Protein AF-A0AAV0AQY1-F1 (afdb_monomer)

Sequence (235 aa):
MSLMGMLSLSWSYHICSLSTLTINLTVAENNLPALPSGALINYKPKSCPGWVTFQISEILPSLTSLLKLAIKLSNAHLSFAGLSCLPVVLNRLSRLVSDSKAGSLPVIPLRSIINSLYFNSSGSVVSFLGDSKLCTRELACSALCAIASLAFEYHRKVNQLNFSSKNSNLQKSEEALAEIERIIKDQALANKVARARAQAIYFLSETRACYPGLLLIRSYLPILVSLLEDSDASV

Foldseek 3Di:
DDPPDDDPDDFDFDCPDPQEGEGPDDDDDDDDDDDDDDRWHFYDDPPDPDTDTDHCLVCVVVLLQCLLVQLQDPDPVSVQVSLQVQLVSLQNLLVSLLPDDQPDGDDDQLQCSCCSAQVDPGRHLLVQLLPPDPSSNVSSLSSLLSSLSSLLSQLVSVVVNPPPPPDPSNVSSVVSLVSSVCSLVPRQCPPPRVSSNLSSVVSLVVSCVVPVPSPPVVVCVVSVVVCVVDPDPSD

Mean predicted aligned error: 11.58 Å

Radius of gyration: 19.3 Å; Cα contacts (8 Å, |Δi|>4): 254; chains: 1; bounding box: 42×59×47 Å

Nearest PDB structures (foldseek):
  8e0n-assembly1_A  TM=3.938E-01  e=8.892E-02  synthetic construct
  6xr2-assembly1_C  TM=3.887E-01  e=9.795E-02  synthetic construct
  8e0o-assembly1_C  TM=3.634E-01  e=1.442E-01  synthetic construct
  6xr2-assembly1_A  TM=3.424E-01  e=9.795E-02  synthetic construct
  6xr1-assembly1_A  TM=3.569E-01  e=3.796E-01  synthetic construct

Organism: Phakopsora pachyrhizi (NCBI:txid170000)

Solvent-accessible surface area (backbone atoms only — not comparable to full-atom values): 13761 Å² total; per-residue (Å²): 138,84,89,81,75,86,81,83,82,75,86,70,84,65,87,82,53,100,77,47,62,49,76,77,74,96,69,88,86,81,89,85,85,91,84,84,95,59,70,57,36,55,36,70,54,98,87,50,102,52,71,51,70,42,49,53,70,73,48,45,62,61,50,52,51,52,36,33,51,29,34,49,41,92,48,65,68,48,18,49,54,28,42,61,47,42,32,59,54,31,44,49,53,22,48,54,47,65,70,38,55,94,93,52,78,75,79,66,68,57,53,58,53,47,52,63,39,51,67,44,100,71,52,15,47,59,66,32,26,49,44,89,51,63,72,54,18,53,36,24,42,44,26,53,48,18,52,48,49,28,48,50,38,45,40,53,50,52,59,71,65,66,64,62,99,81,46,71,65,55,56,51,36,50,52,35,50,51,49,50,53,49,47,42,50,66,57,22,54,62,34,93,43,59,58,14,23,29,43,39,52,52,43,52,53,57,49,33,74,78,36,66,88,75,56,64,59,78,80,47,43,72,62,54,58,59,41,74,71,49,92,48,93,80,84

Secondary structure (DSSP, 8-state):
-----------------TT------------------SSEEEE--TT-SSPEEEEHHHHHHHHHHHHHHHHHSS-HHHHHHHHHHHHHHHHHHHHHHHHPPTT------HHHHHHHHTS-SSS-GGGGGG-SSHHHHHHHHHHHHHHHHHHHHHHHHHHHTT--S--HHHHHHHHHHHHHHHHIIIIIIT-SSHHHHHHHHHHHHHHHHH-TTTS-HHHHHHHHHHHTT-SSTT-

pLDDT: mean 74.82, std 23.65, range [26.3, 96.5]

Structure (mmCIF, N/CA/C/O backbone):
data_AF-A0AAV0AQY1-F1
#
_entry.id   AF-A0AAV0AQY1-F1
#
loop_
_atom_site.group_PDB
_atom_site.id
_atom_site.type_symbol
_atom_site.label_atom_id
_atom_site.label_alt_id
_atom_site.label_comp_id
_atom_site.label_asym_id
_atom_site.label_entity_id
_atom_site.label_seq_id
_atom_site.pdbx_PDB_ins_code
_atom_site.Cartn_x
_atom_site.Cartn_y
_atom_site.Cartn_z
_atom_site.occupancy
_atom_site.B_iso_or_equiv
_atom_site.auth_seq_id
_atom_site.auth_comp_id
_atom_site.auth_asym_id
_atom_site.auth_atom_id
_atom_site.pdbx_PDB_model_num
ATOM 1 N N . MET A 1 1 ? 7.446 41.696 -10.189 1.00 32.06 1 MET A N 1
ATOM 2 C CA . MET A 1 1 ? 7.843 41.551 -8.771 1.00 32.06 1 MET A CA 1
ATOM 3 C C . MET A 1 1 ? 7.614 40.101 -8.379 1.00 32.06 1 MET A C 1
ATOM 5 O O . MET A 1 1 ? 6.479 39.650 -8.406 1.00 32.06 1 MET A O 1
ATOM 9 N N . SER A 1 2 ? 8.702 39.357 -8.176 1.00 27.86 2 SER A N 1
ATOM 10 C CA . SER A 1 2 ? 8.707 37.914 -7.907 1.00 27.86 2 SER A CA 1
ATOM 11 C C . SER A 1 2 ? 8.617 37.671 -6.397 1.00 27.86 2 SER A C 1
ATOM 13 O O . SER A 1 2 ? 9.466 38.157 -5.654 1.00 27.86 2 SER A O 1
ATOM 15 N N . LEU A 1 3 ? 7.590 36.948 -5.946 1.00 28.88 3 LEU A N 1
ATOM 16 C CA . LEU A 1 3 ? 7.410 36.494 -4.562 1.00 28.88 3 LEU A CA 1
ATOM 17 C C . LEU A 1 3 ? 8.069 35.114 -4.404 1.00 28.88 3 LEU A C 1
ATOM 19 O O . LEU A 1 3 ? 7.405 34.083 -4.348 1.00 28.88 3 LEU A O 1
ATOM 23 N N . MET A 1 4 ? 9.402 35.093 -4.356 1.00 28.91 4 MET A N 1
ATOM 24 C CA . MET A 1 4 ? 10.164 33.949 -3.849 1.00 28.91 4 MET A CA 1
ATOM 25 C C . MET A 1 4 ? 10.333 34.109 -2.333 1.00 28.91 4 MET A C 1
ATOM 27 O O . MET A 1 4 ? 11.329 34.639 -1.849 1.00 28.91 4 MET A O 1
ATOM 31 N N . GLY A 1 5 ? 9.327 33.675 -1.574 1.00 28.12 5 GLY A N 1
ATOM 32 C CA . GLY A 1 5 ? 9.466 33.449 -0.136 1.00 28.12 5 GLY A CA 1
ATOM 33 C C . GLY A 1 5 ? 10.131 32.095 0.095 1.00 28.12 5 GLY A C 1
ATOM 34 O O . GLY A 1 5 ? 9.538 31.059 -0.198 1.00 28.12 5 GLY A O 1
ATOM 35 N N . MET A 1 6 ? 11.371 32.103 0.584 1.00 27.73 6 MET A N 1
ATOM 36 C CA . MET A 1 6 ? 12.133 30.905 0.936 1.00 27.73 6 MET A CA 1
ATOM 37 C C . MET A 1 6 ? 11.418 30.107 2.038 1.00 27.73 6 MET A C 1
ATOM 39 O O . MET A 1 6 ? 11.500 30.437 3.218 1.00 27.73 6 MET A O 1
ATOM 43 N N . LEU A 1 7 ? 10.751 29.018 1.657 1.00 27.38 7 LEU A N 1
ATOM 44 C CA . LEU A 1 7 ? 10.351 27.959 2.580 1.00 27.38 7 LEU A CA 1
ATOM 45 C C . LEU A 1 7 ? 11.595 27.131 2.922 1.00 27.38 7 LEU A C 1
ATOM 47 O O . LEU A 1 7 ? 12.002 26.257 2.160 1.00 27.38 7 LEU A O 1
ATOM 51 N N . SER A 1 8 ? 12.218 27.417 4.065 1.00 26.30 8 SER A N 1
ATOM 52 C CA . SER A 1 8 ? 13.223 26.528 4.651 1.00 26.30 8 SER A CA 1
ATOM 53 C C . SER A 1 8 ? 12.504 25.428 5.430 1.00 26.30 8 SER A C 1
ATOM 55 O O . SER A 1 8 ? 12.010 25.647 6.535 1.00 26.30 8 SER A O 1
ATOM 57 N N . LEU A 1 9 ? 12.391 24.248 4.822 1.00 29.64 9 LEU A N 1
ATOM 58 C CA . LEU A 1 9 ? 11.865 23.045 5.464 1.00 29.64 9 LEU A CA 1
ATOM 59 C C . LEU A 1 9 ? 13.043 22.255 6.044 1.00 29.64 9 LEU A C 1
ATOM 61 O O . LEU A 1 9 ? 13.703 21.497 5.335 1.00 29.64 9 LEU A O 1
ATOM 65 N N . SER A 1 10 ? 13.320 22.447 7.334 1.00 26.64 10 SER A N 1
ATOM 66 C CA . SER A 1 10 ? 14.252 21.596 8.077 1.00 26.64 10 SER A CA 1
ATOM 67 C C . SER A 1 10 ? 13.488 20.419 8.674 1.00 26.64 10 SER A C 1
ATOM 69 O O . SER A 1 10 ? 12.581 20.604 9.485 1.00 26.64 10 SER A O 1
ATOM 71 N N . TRP A 1 11 ? 13.849 19.206 8.261 1.00 33.81 11 TRP A N 1
ATOM 72 C CA . TRP A 1 11 ? 13.268 17.971 8.773 1.00 33.81 11 TRP A CA 1
ATOM 73 C C . TRP A 1 11 ? 14.255 17.350 9.759 1.00 33.81 11 TRP A C 1
ATOM 75 O O . TRP A 1 11 ? 15.363 16.966 9.394 1.00 33.81 11 TRP A O 1
ATOM 85 N N . SER A 1 12 ? 13.862 17.244 11.023 1.00 27.03 12 SER A N 1
ATOM 86 C CA . SER A 1 12 ? 14.584 16.448 12.017 1.00 27.03 12 SER A CA 1
ATOM 87 C C . SER A 1 12 ? 13.587 15.521 12.690 1.00 27.03 12 SER A C 1
ATOM 89 O O . SER A 1 12 ? 12.608 15.986 13.273 1.00 27.03 12 SER A O 1
ATOM 91 N 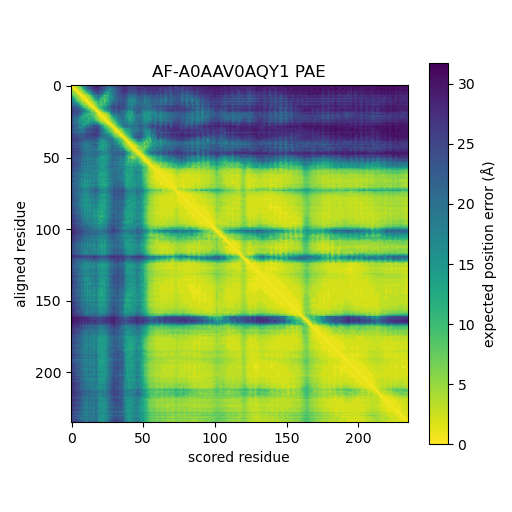N . TYR A 1 13 ? 13.821 14.214 12.594 1.00 33.84 13 TYR A N 1
ATOM 92 C CA . TYR A 1 13 ? 13.060 13.204 13.319 1.00 33.84 13 TYR A CA 1
ATOM 93 C C . TYR A 1 13 ? 13.874 12.757 14.536 1.00 33.84 13 TYR A C 1
ATOM 95 O O . TYR A 1 13 ? 14.978 12.240 14.408 1.00 33.84 13 TYR A O 1
ATOM 103 N N . HIS A 1 14 ? 13.321 12.952 15.732 1.00 29.89 14 HIS A N 1
ATOM 104 C CA . HIS A 1 14 ? 13.824 12.327 16.952 1.00 29.89 14 HIS A CA 1
ATOM 105 C C . HIS A 1 14 ? 12.800 11.291 17.416 1.00 29.89 14 HIS A C 1
ATOM 107 O O . HIS A 1 14 ? 11.658 11.624 17.734 1.00 29.89 14 HIS A O 1
AT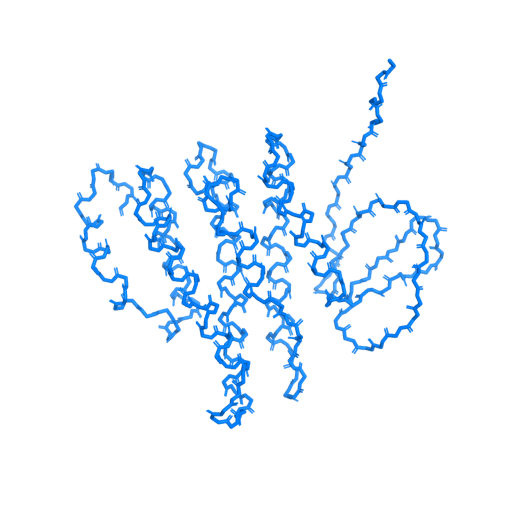OM 113 N N . ILE A 1 15 ? 13.205 10.020 17.450 1.00 30.36 15 ILE A N 1
ATOM 114 C CA . ILE A 1 15 ? 12.432 8.943 18.075 1.00 30.36 15 ILE A CA 1
ATOM 115 C C . ILE A 1 15 ? 12.820 8.938 19.557 1.00 30.36 15 ILE A C 1
ATOM 117 O O . ILE A 1 15 ? 13.823 8.340 19.925 1.00 30.36 15 ILE A O 1
ATOM 121 N N . CYS A 1 16 ? 12.071 9.657 20.400 1.00 27.73 16 CYS A N 1
ATOM 122 C CA . CYS A 1 16 ? 12.398 9.758 21.830 1.00 27.73 16 CYS A CA 1
ATOM 123 C C . CYS A 1 16 ? 11.736 8.693 22.721 1.00 27.73 16 CYS A C 1
ATOM 125 O O . CYS A 1 16 ? 12.284 8.407 23.776 1.00 27.73 16 CYS A O 1
ATOM 127 N N . SER A 1 17 ? 10.610 8.077 22.342 1.00 30.20 17 SER A N 1
ATOM 128 C CA . SER A 1 17 ? 10.058 6.873 23.000 1.00 30.20 17 SER A CA 1
ATOM 129 C C . SER A 1 17 ? 8.815 6.363 22.249 1.00 30.20 17 SER A C 1
ATOM 131 O O . SER A 1 17 ? 8.315 7.030 21.336 1.00 30.20 17 SER A O 1
ATOM 133 N N . LEU A 1 18 ? 8.300 5.184 22.636 1.00 33.00 18 LEU A N 1
ATOM 134 C CA . LEU A 1 18 ? 7.147 4.511 22.016 1.00 33.00 18 LEU A CA 1
ATOM 135 C C . LEU A 1 18 ? 5.858 5.359 21.935 1.00 33.00 18 LEU A C 1
ATOM 137 O O . LEU A 1 18 ? 5.010 5.058 21.097 1.00 33.00 18 LEU A O 1
ATOM 141 N N . SER A 1 19 ? 5.709 6.426 22.726 1.00 29.58 19 SER A N 1
ATOM 142 C CA . SER A 1 19 ? 4.456 7.186 22.857 1.00 29.58 19 SER A CA 1
ATOM 143 C C . SER A 1 19 ? 4.422 8.552 22.157 1.00 29.58 19 SER A C 1
ATOM 145 O O . SER A 1 19 ? 3.366 9.179 22.141 1.00 29.58 19 SER A O 1
ATOM 147 N N . THR A 1 20 ? 5.513 9.010 21.529 1.00 33.09 20 THR A N 1
ATOM 148 C CA . THR A 1 20 ? 5.577 10.384 20.985 1.00 33.09 20 THR A CA 1
ATOM 149 C C . THR A 1 20 ? 6.043 10.410 19.527 1.00 33.09 20 THR A C 1
ATOM 151 O O . THR A 1 20 ? 7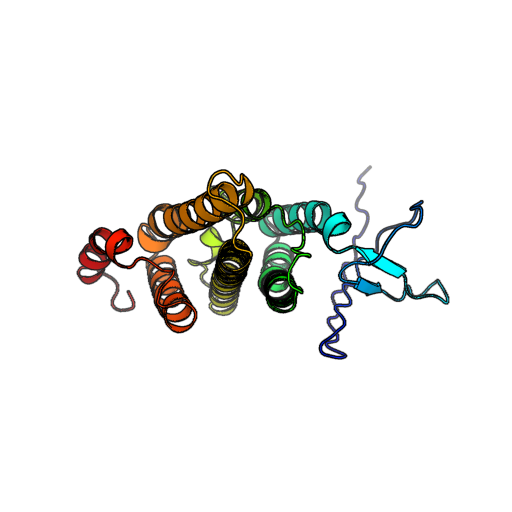.061 9.809 19.175 1.00 33.09 20 THR A O 1
ATOM 154 N N . LEU A 1 21 ? 5.291 11.100 18.660 1.00 36.75 21 LEU A N 1
ATOM 155 C CA . LEU A 1 21 ? 5.690 11.462 17.295 1.00 36.75 21 LEU A CA 1
ATOM 156 C C . LEU A 1 21 ? 5.840 12.982 17.223 1.00 36.75 21 LEU A C 1
ATOM 158 O O . LEU A 1 21 ? 4.854 13.683 17.046 1.00 36.75 21 LEU A O 1
ATOM 162 N N . THR A 1 22 ? 7.054 13.505 17.323 1.00 35.91 22 THR A N 1
ATOM 163 C CA . THR A 1 22 ? 7.270 14.938 17.102 1.00 35.91 22 THR A CA 1
ATOM 164 C C . THR A 1 22 ? 7.420 15.186 15.604 1.00 35.91 22 THR A C 1
ATOM 166 O O . THR A 1 22 ? 8.479 14.919 15.040 1.00 35.91 22 THR A O 1
ATOM 169 N N . ILE A 1 23 ? 6.368 15.683 14.948 1.00 37.75 23 ILE A N 1
ATOM 170 C CA . ILE A 1 23 ? 6.483 16.261 13.603 1.00 37.75 23 ILE A CA 1
ATOM 171 C C . ILE A 1 23 ? 6.690 17.767 13.787 1.00 37.75 23 ILE A C 1
ATOM 173 O O . ILE A 1 23 ? 5.772 18.476 14.192 1.00 37.75 23 ILE A O 1
ATOM 177 N N . ASN A 1 24 ? 7.901 18.263 13.530 1.00 34.16 24 ASN A N 1
ATOM 178 C CA . ASN A 1 24 ? 8.152 19.703 13.491 1.00 34.16 24 ASN A CA 1
ATOM 179 C C . ASN A 1 24 ? 7.587 20.270 12.184 1.00 34.16 24 ASN A C 1
ATOM 181 O O . ASN A 1 24 ? 8.262 20.265 11.160 1.00 34.16 24 ASN A O 1
ATOM 185 N N . LEU A 1 25 ? 6.343 20.743 12.224 1.00 33.25 25 LEU A N 1
ATOM 186 C CA . LEU A 1 25 ? 5.761 21.560 11.164 1.00 33.25 25 LEU A CA 1
ATOM 187 C C . LEU A 1 25 ? 5.780 23.011 11.645 1.00 33.25 25 LEU A C 1
ATOM 189 O O . LEU A 1 25 ? 5.010 23.391 12.521 1.00 33.25 25 LEU A O 1
ATOM 193 N N . THR A 1 26 ? 6.682 23.827 11.106 1.00 29.62 26 THR A N 1
ATOM 194 C CA . THR A 1 26 ? 6.633 25.281 11.289 1.00 29.62 26 THR A CA 1
ATOM 195 C C . THR A 1 26 ? 5.473 25.832 10.466 1.00 29.62 26 THR A C 1
ATOM 197 O O . THR A 1 26 ? 5.592 25.995 9.254 1.00 29.62 26 THR A O 1
ATOM 200 N N . VAL A 1 27 ? 4.344 26.096 11.123 1.00 31.53 27 VAL A N 1
ATOM 201 C CA . VAL A 1 27 ? 3.193 26.808 10.552 1.00 31.53 27 VAL A CA 1
ATOM 202 C C . VAL A 1 27 ? 2.949 28.048 11.407 1.00 31.53 27 VAL A C 1
ATOM 204 O O . VAL A 1 27 ? 2.926 27.954 12.632 1.00 31.53 27 VAL A O 1
ATOM 207 N N . ALA A 1 28 ? 2.832 29.208 10.760 1.00 30.84 28 ALA A N 1
ATOM 208 C CA . ALA A 1 28 ? 2.538 30.473 11.424 1.00 30.84 28 ALA A CA 1
ATOM 209 C C . ALA A 1 28 ? 1.138 30.428 12.064 1.00 30.84 28 ALA A C 1
ATOM 211 O O . ALA A 1 28 ? 0.180 29.967 11.446 1.00 30.84 28 ALA A O 1
ATOM 212 N N . GLU A 1 29 ? 1.070 30.862 13.321 1.00 36.53 29 GLU A N 1
ATOM 213 C CA . GLU A 1 29 ? -0.071 30.769 14.234 1.00 36.53 29 GLU A CA 1
ATOM 214 C C . GLU A 1 29 ? -1.339 31.462 13.705 1.00 36.53 29 GLU A C 1
ATOM 216 O O . GLU A 1 29 ? -1.258 32.524 13.091 1.00 36.53 29 GLU A O 1
ATOM 221 N N . ASN A 1 30 ? -2.518 30.888 13.994 1.00 31.61 30 ASN A N 1
ATOM 222 C CA . ASN A 1 30 ? -3.522 31.534 14.854 1.00 31.61 30 ASN A CA 1
ATOM 223 C C . ASN A 1 30 ? -4.755 30.636 15.110 1.00 31.61 30 ASN A C 1
ATOM 225 O O . ASN A 1 30 ? -5.411 30.178 14.179 1.00 31.61 30 ASN A O 1
ATOM 229 N N . ASN A 1 31 ? -5.085 30.508 16.403 1.00 37.66 31 ASN A N 1
ATOM 230 C CA . ASN A 1 31 ? -6.352 30.083 17.025 1.00 37.66 31 ASN A CA 1
ATOM 231 C C . ASN A 1 31 ? -6.792 28.609 16.914 1.00 37.66 31 ASN A C 1
ATOM 233 O O . ASN A 1 31 ? -7.304 28.181 15.885 1.00 37.66 31 ASN A O 1
ATOM 237 N N . LEU A 1 32 ? -6.764 27.879 18.042 1.00 34.81 32 LEU A N 1
ATOM 238 C CA . LEU A 1 32 ? -7.619 26.702 18.253 1.00 34.81 32 LEU A CA 1
ATOM 239 C C . LEU A 1 32 ? -8.126 26.584 19.710 1.00 34.81 32 LEU A C 1
ATOM 241 O O . LEU A 1 32 ? -7.350 26.821 20.639 1.00 34.81 32 LEU A O 1
ATOM 245 N N . PRO A 1 33 ? -9.411 26.222 19.911 1.00 32.28 33 PRO A N 1
ATOM 246 C CA . PRO A 1 33 ? -10.034 25.998 21.215 1.00 32.28 33 PRO A CA 1
ATOM 247 C C . PRO A 1 33 ? -9.876 24.539 21.693 1.00 32.28 33 PRO A C 1
ATOM 249 O O . PRO A 1 33 ? -9.587 23.640 20.909 1.00 32.28 33 PRO A O 1
ATOM 252 N N . ALA A 1 34 ? -10.069 24.307 22.993 1.00 37.12 34 ALA A N 1
ATOM 253 C CA . ALA A 1 34 ? -9.835 23.025 23.668 1.00 37.12 34 ALA A CA 1
ATOM 254 C C . ALA A 1 34 ? -11.013 22.033 23.561 1.00 37.12 34 ALA A C 1
ATOM 256 O O . ALA A 1 34 ? -12.138 22.470 23.785 1.00 37.12 34 ALA A O 1
ATOM 257 N N . LEU A 1 35 ? -10.752 20.724 23.329 1.00 33.59 35 LEU A N 1
ATOM 258 C CA . LEU A 1 35 ? -11.570 19.549 23.747 1.00 33.59 35 LEU A CA 1
ATOM 259 C C . LEU A 1 35 ? -10.897 18.171 23.380 1.00 33.59 35 LEU A C 1
ATOM 261 O O . LEU A 1 35 ? -9.773 18.180 22.890 1.00 33.59 35 LEU A O 1
ATOM 265 N N . PRO A 1 36 ? -11.531 16.990 23.625 1.00 35.28 36 PRO A N 1
ATOM 266 C CA . PRO A 1 36 ? -11.319 16.011 24.713 1.00 35.28 36 PRO A CA 1
ATOM 267 C C . PRO A 1 36 ? -10.413 14.787 24.370 1.00 35.28 36 PRO A C 1
ATOM 269 O O . PRO A 1 36 ? -9.905 14.658 23.270 1.00 35.28 36 PRO A O 1
ATOM 272 N N . SER A 1 37 ? -10.219 13.854 25.317 1.00 33.34 37 SER A N 1
ATOM 273 C CA . SER A 1 37 ? -9.257 12.725 25.303 1.00 33.34 37 SER A CA 1
ATOM 274 C C . SER A 1 37 ? -9.382 11.682 24.172 1.00 33.34 37 SER A C 1
ATOM 276 O O . SER A 1 37 ? -10.418 11.054 23.979 1.00 33.34 37 SER A O 1
ATOM 278 N N . GLY A 1 38 ? -8.253 11.423 23.505 1.00 36.78 38 GLY A N 1
ATOM 279 C CA . GLY A 1 38 ? -8.028 10.463 22.415 1.00 36.78 38 GLY A CA 1
ATOM 280 C C . GLY A 1 38 ? -6.611 10.673 21.854 1.00 36.78 38 GLY A C 1
ATOM 281 O O . GLY A 1 38 ? -6.055 11.749 22.039 1.00 36.78 38 GLY A O 1
ATOM 282 N N . ALA A 1 39 ? -5.988 9.638 21.278 1.00 38.91 39 ALA A N 1
ATOM 283 C CA . ALA A 1 39 ? -4.545 9.535 20.990 1.00 38.91 39 ALA A CA 1
ATOM 284 C C . ALA A 1 39 ? -3.809 10.865 20.692 1.00 38.91 39 ALA A C 1
ATOM 286 O O . ALA A 1 39 ? -4.098 11.546 19.707 1.00 38.91 39 ALA A O 1
ATOM 287 N N . LEU A 1 40 ? -2.847 11.194 21.563 1.00 40.19 40 LEU A N 1
ATOM 288 C CA . LEU A 1 40 ? -2.198 12.502 21.656 1.00 40.19 40 LEU A CA 1
ATOM 289 C C . LEU A 1 40 ? -0.881 12.535 20.873 1.00 40.19 40 LEU A C 1
ATOM 291 O O . LEU A 1 40 ? 0.000 11.702 21.094 1.00 40.19 40 LEU A O 1
ATOM 295 N N . ILE A 1 41 ? -0.709 13.537 20.010 1.00 46.75 41 ILE A N 1
ATOM 296 C CA . ILE A 1 41 ? 0.614 13.929 19.509 1.00 46.75 41 ILE A CA 1
ATOM 297 C C . ILE A 1 41 ? 1.129 15.074 20.383 1.00 46.75 41 ILE A C 1
ATOM 299 O O . ILE A 1 41 ? 0.564 16.163 20.363 1.00 46.75 41 ILE A O 1
ATOM 303 N N . ASN A 1 42 ? 2.197 14.823 21.146 1.00 40.59 42 ASN A N 1
ATOM 304 C CA . ASN A 1 42 ? 2.862 15.832 21.970 1.00 40.59 42 ASN A CA 1
ATOM 305 C C . ASN A 1 42 ? 3.851 16.643 21.116 1.00 40.59 42 ASN A C 1
ATOM 307 O O . ASN A 1 42 ? 4.887 16.123 20.698 1.00 40.59 42 ASN A O 1
ATOM 311 N N . TYR A 1 43 ? 3.556 17.923 20.891 1.00 42.91 43 TYR A N 1
ATOM 312 C CA . TYR A 1 43 ? 4.457 18.883 20.250 1.00 42.91 43 TYR A CA 1
ATOM 313 C C . TYR A 1 43 ? 4.891 19.948 21.260 1.00 42.91 43 TYR A C 1
ATOM 315 O O . TYR A 1 43 ? 4.050 20.507 21.957 1.00 42.91 43 TYR A O 1
ATOM 323 N N . LYS A 1 44 ? 6.190 20.253 21.351 1.00 38.44 44 LYS A N 1
ATOM 324 C CA . LYS A 1 44 ? 6.692 21.379 22.153 1.00 38.44 44 LYS A CA 1
ATOM 325 C C . LYS A 1 44 ? 7.211 22.472 21.209 1.00 38.44 44 LYS A C 1
ATOM 327 O O . LYS A 1 44 ? 8.307 22.306 20.668 1.00 38.44 44 LYS A O 1
ATOM 332 N N . PRO A 1 45 ? 6.459 23.567 20.989 1.00 44.78 45 PRO A N 1
ATOM 333 C CA . PRO A 1 45 ? 6.940 24.698 20.205 1.00 44.78 45 PRO A CA 1
ATOM 334 C C . PRO A 1 45 ? 8.149 25.345 20.890 1.00 44.78 45 PRO A C 1
ATOM 336 O O . PRO A 1 45 ? 8.199 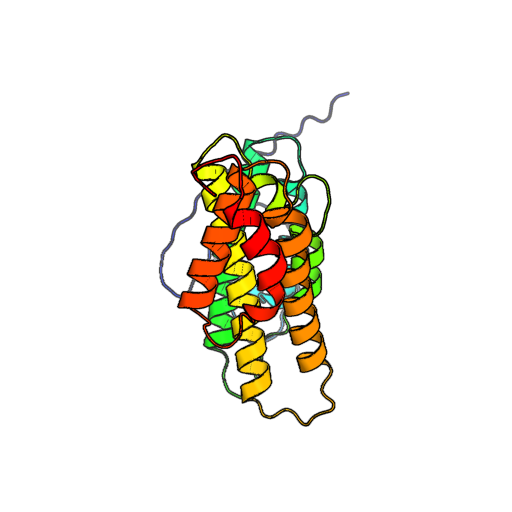25.436 22.116 1.00 44.78 45 PRO A O 1
ATOM 339 N N . LYS A 1 46 ? 9.112 25.853 20.109 1.00 41.31 46 LYS A N 1
ATOM 340 C CA . LYS A 1 46 ? 10.274 26.589 20.652 1.00 41.31 46 LYS A CA 1
ATOM 341 C C . LYS A 1 46 ? 9.888 27.894 21.372 1.00 41.31 46 LYS A C 1
ATOM 343 O O . LYS A 1 46 ? 10.689 28.398 22.149 1.00 41.31 46 LYS A O 1
ATOM 348 N N . SER A 1 47 ? 8.689 28.422 21.123 1.00 39.66 47 SER A N 1
ATOM 349 C CA . SER A 1 47 ? 8.192 29.715 21.612 1.00 39.66 47 SER A CA 1
ATOM 350 C C . SER A 1 47 ? 7.166 29.628 22.751 1.00 39.66 47 SER A C 1
ATOM 352 O O . SER A 1 47 ? 6.792 30.667 23.287 1.00 39.66 47 SER A O 1
ATOM 354 N N . CYS A 1 48 ? 6.722 28.432 23.165 1.00 36.75 48 CYS A N 1
ATOM 355 C CA . CYS A 1 48 ? 5.695 28.280 24.205 1.00 36.75 48 CYS A CA 1
ATOM 356 C C . CYS A 1 48 ? 6.160 27.327 25.321 1.00 36.75 48 CYS A C 1
ATOM 358 O O . CYS A 1 48 ? 6.706 26.261 25.029 1.00 36.75 48 CYS A O 1
ATOM 360 N N . PRO A 1 49 ? 5.902 27.630 26.608 1.00 35.56 49 PRO A N 1
ATOM 361 C CA . PRO A 1 49 ? 6.330 26.787 27.726 1.00 35.56 49 PRO A CA 1
ATOM 362 C C . PRO A 1 49 ? 5.451 25.534 27.939 1.00 35.56 49 PRO A C 1
ATOM 364 O O . PRO A 1 49 ? 5.550 24.897 28.985 1.00 35.56 49 PRO A O 1
ATOM 367 N N . GLY A 1 50 ? 4.615 25.145 26.968 1.00 38.19 50 GLY A N 1
ATOM 368 C CA . GLY A 1 50 ? 3.659 24.038 27.085 1.00 38.19 50 GLY A CA 1
ATOM 369 C C . GLY A 1 50 ? 3.724 23.046 25.923 1.00 38.19 50 GLY A C 1
ATOM 370 O O . GLY A 1 50 ? 4.109 23.395 24.808 1.00 38.19 50 GLY A O 1
ATOM 371 N N . TRP A 1 51 ? 3.344 21.796 26.193 1.00 40.56 51 TRP A N 1
ATOM 372 C CA . TRP A 1 51 ? 3.092 20.801 25.152 1.00 40.56 51 TRP A CA 1
ATOM 373 C C . TRP A 1 51 ? 1.725 21.075 24.529 1.00 40.56 51 TRP A C 1
ATOM 375 O O . TRP A 1 51 ? 0.717 21.069 25.233 1.00 40.56 51 TRP A O 1
ATOM 385 N N . VAL A 1 52 ? 1.681 21.290 23.217 1.00 41.16 52 VAL A N 1
ATOM 386 C CA . VAL A 1 52 ? 0.423 21.290 22.473 1.00 41.16 52 VAL A CA 1
ATOM 387 C C . VAL A 1 52 ? 0.107 19.843 22.139 1.00 41.16 52 VAL A C 1
ATOM 389 O O . VAL A 1 52 ? 0.907 19.141 21.515 1.00 41.16 52 VAL A O 1
ATOM 392 N N . THR A 1 53 ? -1.041 19.389 22.621 1.00 44.09 53 THR A N 1
ATOM 393 C CA . THR A 1 53 ? -1.559 18.053 22.372 1.00 44.09 53 THR A CA 1
ATOM 394 C C . THR A 1 53 ? -2.644 18.143 21.323 1.00 44.09 53 THR A C 1
ATOM 396 O O . THR A 1 53 ? -3.648 18.816 21.525 1.00 44.09 53 THR A O 1
ATOM 399 N N . PHE A 1 54 ? -2.440 17.463 20.202 1.00 49.50 54 PHE A N 1
ATOM 400 C CA . PHE A 1 54 ? -3.446 17.397 19.153 1.00 49.50 54 PHE A CA 1
ATOM 401 C C . PHE A 1 54 ? -4.081 16.014 19.091 1.00 49.50 54 PHE A C 1
ATOM 403 O O . PHE A 1 54 ? -3.385 14.995 19.188 1.00 49.50 54 PHE A O 1
ATOM 410 N N . GLN A 1 55 ? -5.394 16.001 18.873 1.00 58.97 55 GLN A N 1
ATOM 411 C CA . GLN A 1 55 ? -6.139 14.816 18.475 1.00 58.97 55 GLN A CA 1
ATOM 412 C C . GLN A 1 55 ? -5.686 14.389 17.076 1.00 58.97 55 GLN A C 1
ATOM 414 O O . GLN A 1 55 ? -5.737 15.161 16.116 1.00 58.97 55 GLN A O 1
ATOM 419 N N . ILE A 1 56 ? -5.279 13.130 16.926 1.00 64.25 56 ILE A N 1
ATOM 420 C CA . ILE A 1 56 ? -4.886 12.589 15.617 1.00 64.25 56 ILE A CA 1
ATOM 421 C C . ILE A 1 56 ? -6.019 12.693 14.589 1.00 64.25 56 ILE A C 1
ATOM 423 O O . ILE A 1 56 ? -5.752 12.974 13.424 1.00 64.25 56 ILE A O 1
ATOM 427 N N . SER A 1 57 ? -7.273 12.519 15.010 1.00 64.62 57 SER A N 1
ATOM 428 C CA . SER A 1 57 ? -8.461 12.643 14.153 1.00 64.62 57 SER A CA 1
ATOM 429 C C . SER A 1 57 ? -8.607 14.028 13.513 1.00 64.62 57 SER A C 1
ATOM 431 O O . SER A 1 57 ? -9.048 14.113 12.370 1.00 64.62 57 SER A O 1
ATOM 433 N N . GLU A 1 58 ? -8.209 15.094 14.209 1.00 69.44 58 GLU A N 1
ATOM 434 C CA . GLU A 1 58 ? -8.317 16.477 13.725 1.00 69.44 58 GLU A CA 1
ATOM 435 C C . GLU A 1 58 ? -7.218 16.821 12.714 1.00 69.44 58 GLU A C 1
ATOM 437 O O . GLU A 1 58 ? -7.469 17.477 11.705 1.00 69.44 58 GLU A O 1
ATOM 442 N N . ILE A 1 59 ? -5.995 16.335 12.946 1.00 77.56 59 ILE A N 1
ATOM 443 C CA . ILE A 1 59 ? -4.845 16.616 12.073 1.00 77.56 59 ILE A CA 1
ATOM 444 C C . ILE A 1 59 ? -4.852 15.748 10.814 1.00 77.56 59 ILE A C 1
ATOM 446 O O . ILE A 1 59 ? -4.356 16.168 9.765 1.00 77.56 59 ILE A O 1
ATOM 450 N N . LEU A 1 60 ? -5.376 14.525 10.901 1.00 81.94 60 LEU A N 1
ATOM 451 C CA . LEU A 1 60 ? -5.205 13.509 9.867 1.00 81.94 60 LEU A CA 1
ATOM 452 C C . LEU A 1 60 ? -5.674 13.943 8.463 1.00 81.94 60 LEU A C 1
ATOM 454 O O . LEU A 1 60 ? -4.929 13.685 7.513 1.00 81.94 60 LEU A O 1
ATOM 458 N N . PRO A 1 61 ? -6.818 14.635 8.275 1.00 81.81 61 PRO A N 1
ATOM 459 C CA . PRO A 1 61 ? -7.217 15.140 6.958 1.00 81.81 61 PRO A CA 1
ATOM 460 C C . PRO A 1 61 ? -6.223 16.158 6.378 1.00 81.81 61 PRO A C 1
ATOM 462 O O . PRO A 1 61 ? -5.809 16.031 5.222 1.00 81.81 61 PRO A O 1
ATOM 465 N N . SER A 1 62 ? -5.786 17.125 7.190 1.00 83.06 62 SER A N 1
ATOM 466 C CA . SER A 1 62 ? -4.829 18.168 6.794 1.00 83.06 62 SER A CA 1
ATOM 467 C C . SER A 1 62 ? -3.458 17.579 6.465 1.00 83.06 62 SER A C 1
ATOM 469 O O . SER A 1 62 ? -2.866 17.908 5.437 1.00 83.06 62 SER A O 1
ATOM 471 N N . LEU A 1 63 ? -2.984 16.637 7.285 1.00 85.25 63 LEU A N 1
ATOM 472 C CA . LEU A 1 63 ? -1.733 15.919 7.053 1.00 85.25 63 LEU A CA 1
ATOM 473 C C . LEU A 1 63 ? -1.799 15.067 5.781 1.00 85.25 63 LEU A C 1
ATOM 475 O O . LEU A 1 63 ? -0.873 15.096 4.976 1.00 85.25 63 LEU A O 1
ATOM 479 N N . THR A 1 64 ? -2.905 14.353 5.555 1.00 86.31 64 THR A N 1
ATOM 480 C CA . THR A 1 64 ? -3.107 13.554 4.333 1.00 86.31 64 THR A CA 1
ATOM 481 C C . THR A 1 64 ? -3.083 14.440 3.087 1.00 86.31 64 THR A C 1
ATOM 483 O O . THR A 1 64 ? -2.481 14.070 2.080 1.00 86.31 64 THR A O 1
ATOM 486 N N . SER A 1 65 ? -3.699 15.625 3.151 1.00 87.25 65 SER A N 1
ATOM 487 C CA . SER A 1 65 ? -3.671 16.610 2.064 1.00 87.25 65 SER A CA 1
ATOM 488 C C . SER A 1 65 ? -2.255 17.126 1.788 1.00 87.25 65 SER A C 1
ATOM 490 O O . SER A 1 65 ? -1.813 17.137 0.638 1.00 87.25 65 SER A O 1
ATOM 492 N N . LEU A 1 66 ? -1.507 17.475 2.840 1.00 89.00 66 LEU A N 1
ATOM 493 C CA . LEU A 1 66 ? -0.125 17.940 2.727 1.00 89.00 66 LEU A CA 1
ATOM 494 C C . LEU A 1 66 ? 0.798 16.863 2.142 1.00 89.00 66 LEU A C 1
ATOM 496 O O . LEU A 1 66 ? 1.576 17.151 1.236 1.00 89.00 66 LEU A O 1
ATOM 500 N N . LEU A 1 67 ? 0.690 15.620 2.620 1.00 89.19 67 LEU A N 1
ATOM 501 C CA . LEU A 1 67 ? 1.482 14.496 2.117 1.00 89.19 67 LEU A CA 1
ATOM 502 C C . LEU A 1 67 ? 1.147 14.191 0.657 1.00 89.19 67 LEU A C 1
ATOM 504 O O . LEU A 1 67 ? 2.053 14.021 -0.154 1.00 89.19 67 LEU A O 1
ATOM 508 N N . LYS A 1 68 ? -0.139 14.207 0.291 1.00 90.12 68 LYS A N 1
ATOM 509 C CA . LYS A 1 68 ? -0.561 14.084 -1.108 1.00 90.12 68 LYS A CA 1
ATOM 510 C C . LYS A 1 68 ? 0.078 15.162 -1.975 1.00 90.12 68 LYS A C 1
ATOM 512 O O . LYS A 1 68 ? 0.577 14.857 -3.054 1.00 90.12 68 LYS A O 1
ATOM 517 N N . LEU A 1 69 ? 0.040 16.416 -1.525 1.00 88.94 69 LEU A N 1
ATOM 518 C CA . LEU A 1 69 ? 0.641 17.526 -2.253 1.00 88.94 69 LEU A CA 1
ATOM 519 C C . LEU A 1 69 ? 2.150 17.308 -2.407 1.00 88.94 69 LEU A C 1
ATOM 521 O O . LEU A 1 69 ? 2.648 17.377 -3.523 1.00 88.94 69 LEU A O 1
ATOM 525 N N . ALA A 1 70 ? 2.854 16.966 -1.326 1.00 88.00 70 ALA A N 1
ATOM 526 C CA . ALA A 1 70 ? 4.293 16.712 -1.341 1.00 88.00 70 ALA A CA 1
ATOM 527 C C . ALA A 1 70 ? 4.690 15.623 -2.353 1.00 88.00 70 ALA A C 1
ATOM 529 O O . ALA A 1 70 ? 5.632 15.822 -3.114 1.00 88.00 70 ALA A O 1
ATOM 530 N N . ILE A 1 71 ? 3.933 14.522 -2.399 1.00 89.75 71 ILE A N 1
ATOM 531 C CA . ILE A 1 71 ? 4.156 13.373 -3.295 1.00 89.75 71 ILE A CA 1
ATOM 532 C C . ILE A 1 71 ? 3.844 13.709 -4.762 1.00 89.75 71 ILE A C 1
ATOM 534 O O . ILE A 1 71 ? 4.447 13.149 -5.673 1.00 89.75 71 ILE A O 1
ATOM 538 N N . LYS A 1 72 ? 2.901 14.623 -5.014 1.00 87.69 72 LYS A N 1
ATOM 539 C CA . LYS A 1 72 ? 2.525 15.037 -6.374 1.00 87.69 72 LYS A CA 1
ATOM 540 C C . LYS A 1 72 ? 3.444 16.092 -6.981 1.00 87.69 72 LYS A C 1
ATOM 542 O O . LYS A 1 72 ? 3.403 16.300 -8.193 1.00 87.69 72 LYS A O 1
ATOM 547 N N . LEU A 1 73 ? 4.209 16.808 -6.163 1.00 85.00 73 LEU A N 1
ATOM 548 C CA . LEU A 1 73 ? 5.061 17.890 -6.643 1.00 85.00 73 LEU A CA 1
ATOM 549 C C . LEU A 1 73 ? 6.257 17.332 -7.419 1.00 85.00 73 LEU A C 1
ATOM 551 O O . LEU A 1 73 ? 6.891 16.368 -7.006 1.00 85.00 73 LEU A O 1
ATOM 555 N N . SER A 1 74 ? 6.635 18.003 -8.508 1.00 78.88 74 SER A N 1
ATOM 556 C CA . SER A 1 74 ? 7.772 17.622 -9.364 1.00 78.88 74 SER A CA 1
ATOM 557 C C . SER A 1 74 ? 9.141 17.702 -8.671 1.00 78.88 74 SER A C 1
ATOM 559 O O . SER A 1 74 ? 10.156 17.306 -9.243 1.00 78.88 74 SER A O 1
ATOM 561 N N . ASN A 1 75 ? 9.196 18.205 -7.436 1.00 87.62 75 ASN A N 1
ATOM 562 C CA . ASN A 1 75 ? 10.412 18.236 -6.641 1.00 87.62 75 ASN A CA 1
ATOM 563 C C . ASN A 1 75 ? 10.673 16.857 -6.012 1.00 87.62 75 ASN A C 1
ATOM 565 O O . ASN A 1 75 ? 9.989 16.450 -5.071 1.00 87.62 75 ASN A O 1
ATOM 569 N N . ALA A 1 76 ? 11.715 16.176 -6.494 1.00 88.00 76 ALA A N 1
ATOM 570 C CA . ALA A 1 76 ? 12.098 14.845 -6.030 1.00 88.00 76 ALA A CA 1
ATOM 571 C C . ALA A 1 76 ? 12.413 14.782 -4.524 1.00 88.00 76 ALA A C 1
ATOM 573 O O . ALA A 1 76 ? 12.081 13.790 -3.881 1.00 88.00 76 ALA A O 1
ATOM 574 N N . HIS A 1 77 ? 13.015 15.826 -3.940 1.00 87.00 77 HIS A N 1
ATOM 575 C CA . HIS A 1 77 ? 13.313 15.858 -2.503 1.00 87.00 77 HIS A CA 1
ATOM 576 C C . HIS A 1 77 ? 12.037 15.939 -1.670 1.00 87.00 77 HIS A C 1
ATOM 578 O O . HIS A 1 77 ? 11.917 15.253 -0.658 1.00 87.00 77 HIS A O 1
ATOM 584 N N . LEU A 1 78 ? 11.071 16.746 -2.112 1.00 88.25 78 LEU A N 1
ATOM 585 C CA . LEU A 1 78 ? 9.802 16.898 -1.413 1.00 88.25 78 LEU A CA 1
ATOM 586 C C . LEU A 1 78 ? 8.918 15.656 -1.564 1.00 88.25 78 LEU A C 1
ATOM 588 O O . LEU A 1 78 ? 8.341 15.206 -0.577 1.00 88.25 78 LEU A O 1
ATOM 592 N N . SER A 1 79 ? 8.882 15.063 -2.760 1.00 90.19 79 SER A N 1
ATOM 593 C CA . SER A 1 79 ? 8.209 13.782 -2.999 1.00 90.19 79 SER A CA 1
ATOM 594 C C . SER A 1 79 ? 8.793 12.675 -2.127 1.00 90.19 79 SER A C 1
ATOM 596 O O . SER A 1 79 ? 8.053 11.964 -1.453 1.00 90.19 79 SER A O 1
ATOM 598 N N . PHE A 1 80 ? 10.124 12.571 -2.072 1.00 90.75 80 PHE A N 1
ATOM 599 C CA . PHE A 1 80 ? 10.815 11.600 -1.228 1.00 90.75 80 PHE A CA 1
ATOM 600 C C . PHE A 1 80 ? 10.539 11.824 0.266 1.00 90.75 80 PHE A C 1
ATOM 602 O O . PHE A 1 80 ? 10.260 10.867 0.983 1.00 90.75 80 PHE A O 1
ATOM 609 N N . ALA A 1 81 ? 10.572 13.074 0.737 1.00 89.75 81 ALA A N 1
ATOM 610 C CA . ALA A 1 81 ? 10.255 13.414 2.125 1.00 89.75 81 ALA A CA 1
ATOM 611 C C . ALA A 1 81 ? 8.787 13.112 2.479 1.00 89.75 81 ALA A C 1
ATOM 613 O O . ALA A 1 81 ? 8.497 12.581 3.550 1.00 89.75 81 ALA A O 1
ATOM 614 N N . GLY A 1 82 ? 7.854 13.401 1.568 1.00 90.88 82 GLY A N 1
ATOM 615 C CA . GLY A 1 82 ? 6.447 13.033 1.723 1.00 90.88 82 GLY A CA 1
ATOM 616 C C . GLY A 1 82 ? 6.265 11.517 1.806 1.00 90.88 82 GLY A C 1
ATOM 617 O O . GLY A 1 82 ? 5.566 11.021 2.690 1.00 90.88 82 GLY A O 1
ATOM 618 N N . LEU A 1 83 ? 6.955 10.776 0.937 1.00 92.12 83 LEU A N 1
ATOM 619 C CA . LEU A 1 83 ? 6.932 9.317 0.908 1.00 92.12 83 LEU A CA 1
ATOM 620 C C . LEU A 1 83 ? 7.529 8.698 2.180 1.00 92.12 83 LEU A C 1
ATOM 622 O O . LEU A 1 83 ? 6.948 7.766 2.724 1.00 92.12 83 LEU A O 1
ATOM 626 N N . SER A 1 84 ? 8.639 9.230 2.702 1.00 92.50 84 SER A N 1
ATOM 627 C CA . SER A 1 84 ? 9.288 8.705 3.913 1.00 92.50 84 SER A CA 1
ATOM 628 C C . SER A 1 84 ? 8.473 8.931 5.190 1.00 92.50 84 SER A C 1
ATOM 630 O O . SER A 1 84 ? 8.576 8.154 6.141 1.00 92.50 84 SER A O 1
ATOM 632 N N . CYS A 1 85 ? 7.607 9.947 5.207 1.00 91.56 85 CYS A N 1
ATOM 633 C CA . CYS A 1 85 ? 6.688 10.181 6.318 1.00 91.56 85 CYS A CA 1
ATOM 634 C C . CYS A 1 85 ? 5.554 9.148 6.380 1.00 91.56 85 CYS A C 1
ATOM 636 O O . CYS A 1 85 ? 5.061 8.846 7.470 1.00 91.56 85 CYS A O 1
ATOM 638 N N . LEU A 1 86 ? 5.123 8.606 5.234 1.00 91.25 86 LEU A N 1
ATOM 639 C CA . LEU A 1 86 ? 3.932 7.758 5.160 1.00 91.25 86 LEU A CA 1
ATOM 640 C C . LEU A 1 86 ? 4.020 6.486 6.012 1.00 91.25 86 LEU A C 1
ATOM 642 O O . LEU A 1 86 ? 3.116 6.295 6.831 1.00 91.25 86 LEU A O 1
ATOM 646 N N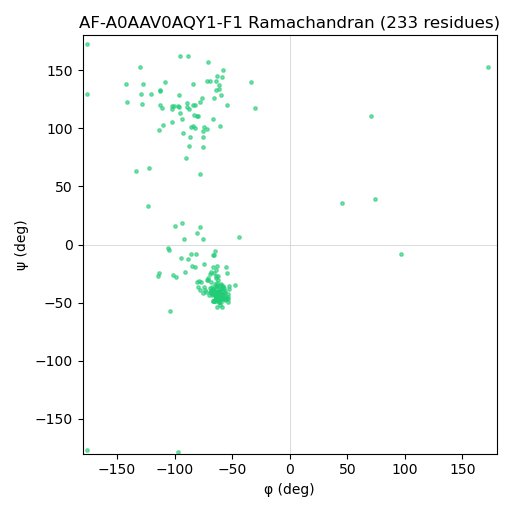 . PRO A 1 87 ? 5.073 5.646 5.910 1.00 91.44 87 PRO A N 1
ATOM 647 C CA . PRO A 1 87 ? 5.180 4.451 6.740 1.00 91.44 87 PRO A CA 1
ATOM 648 C C . PRO A 1 87 ? 5.111 4.782 8.233 1.00 91.44 87 PRO A C 1
ATOM 650 O O . PRO A 1 87 ? 4.450 4.085 8.998 1.00 91.44 87 PRO A O 1
ATOM 653 N N . VAL A 1 88 ? 5.750 5.876 8.658 1.00 88.31 88 VAL A N 1
ATOM 654 C CA . VAL A 1 88 ? 5.798 6.284 10.069 1.00 88.31 88 VAL A CA 1
ATOM 655 C C . VAL A 1 88 ? 4.409 6.663 10.582 1.00 88.31 88 VAL A C 1
ATOM 657 O O . VAL A 1 88 ? 3.996 6.193 11.644 1.00 88.31 88 VAL A O 1
ATOM 660 N N . VAL A 1 89 ? 3.683 7.500 9.838 1.00 88.12 89 VAL A N 1
ATOM 661 C CA . VAL A 1 89 ? 2.343 7.959 10.228 1.00 88.12 89 VAL A CA 1
ATOM 662 C C . VAL A 1 89 ? 1.358 6.791 10.223 1.00 88.12 89 VAL A C 1
ATOM 664 O O . VAL A 1 89 ? 0.659 6.574 11.212 1.00 88.12 89 VAL A O 1
ATOM 667 N N . LEU A 1 90 ? 1.339 5.997 9.152 1.00 90.62 90 LEU A N 1
ATOM 668 C CA . LEU A 1 90 ? 0.397 4.890 8.980 1.00 90.62 90 LEU A CA 1
ATOM 669 C C . LEU A 1 90 ? 0.624 3.767 9.999 1.00 90.62 90 LEU A C 1
ATOM 671 O O . LEU A 1 90 ? -0.338 3.297 10.601 1.00 90.62 90 LEU A O 1
ATOM 675 N N . ASN A 1 91 ? 1.878 3.403 10.290 1.00 89.69 91 ASN A N 1
ATOM 676 C CA . ASN A 1 91 ? 2.176 2.404 11.321 1.00 89.69 91 ASN A CA 1
ATOM 677 C C . ASN A 1 91 ? 1.773 2.879 12.720 1.00 89.69 91 ASN A C 1
ATOM 679 O O . ASN A 1 91 ? 1.331 2.078 13.544 1.00 89.69 91 ASN A O 1
ATOM 683 N N . ARG A 1 92 ? 1.886 4.181 13.008 1.00 85.56 92 ARG A N 1
ATOM 684 C CA . ARG A 1 92 ? 1.389 4.727 14.277 1.00 85.56 92 ARG A CA 1
ATOM 685 C C . ARG A 1 92 ? -0.128 4.673 14.357 1.00 85.56 92 ARG A C 1
ATOM 687 O O . ARG A 1 92 ? -0.638 4.239 15.382 1.00 85.56 92 ARG A O 1
ATOM 694 N N . LEU A 1 93 ? -0.840 5.027 13.287 1.00 86.44 93 LEU A N 1
ATOM 695 C CA . LEU A 1 93 ? -2.294 4.846 13.225 1.00 86.44 93 LEU A CA 1
ATOM 696 C C . LEU A 1 93 ? -2.682 3.379 13.427 1.00 86.44 93 LEU A C 1
ATOM 698 O O . LEU A 1 93 ? -3.592 3.094 14.198 1.00 86.44 93 LEU A O 1
ATOM 702 N N . SER A 1 94 ? -1.954 2.455 12.797 1.00 88.06 94 SER A N 1
ATOM 703 C CA . SER A 1 94 ? -2.192 1.018 12.930 1.00 88.06 94 SER A CA 1
ATOM 704 C C . SER A 1 94 ? -2.052 0.567 14.384 1.00 88.06 94 SER A C 1
ATOM 706 O O . SER A 1 94 ? -2.937 -0.108 14.896 1.00 88.06 94 SER A O 1
ATOM 708 N N . ARG A 1 95 ? -0.995 1.000 15.087 1.00 86.81 95 ARG A N 1
ATOM 709 C CA . ARG A 1 95 ? -0.810 0.702 16.519 1.00 86.81 95 ARG A CA 1
ATOM 710 C C . ARG A 1 95 ? -1.928 1.274 17.382 1.00 86.81 95 ARG A C 1
ATOM 712 O O . ARG A 1 95 ? -2.415 0.586 18.263 1.00 86.81 95 ARG A O 1
ATOM 719 N N . LEU A 1 96 ? -2.384 2.493 17.100 1.00 84.44 96 LEU A N 1
ATOM 720 C CA . LEU A 1 96 ? -3.498 3.099 17.835 1.00 84.44 96 LEU A CA 1
ATOM 721 C C . LEU A 1 96 ? -4.805 2.326 17.661 1.00 84.44 96 LEU A C 1
ATOM 723 O O . LEU A 1 96 ? -5.587 2.221 18.603 1.00 84.44 96 LEU A O 1
ATOM 727 N N . VAL A 1 97 ? -5.037 1.771 16.473 1.00 85.94 97 VAL A N 1
ATOM 728 C CA . VAL A 1 97 ? -6.158 0.860 16.236 1.00 85.94 97 VAL A CA 1
ATOM 729 C C . VAL A 1 97 ? -5.967 -0.431 17.033 1.00 85.94 97 VAL A C 1
ATOM 731 O O . VAL A 1 97 ? -6.885 -0.842 17.743 1.00 85.94 97 VAL A O 1
ATOM 734 N N . SER A 1 98 ? -4.782 -1.041 16.990 1.00 85.19 98 SER A N 1
ATOM 735 C CA . SER A 1 98 ? -4.479 -2.277 17.724 1.00 85.19 98 SER A CA 1
ATOM 736 C C . SER A 1 98 ? -4.625 -2.125 19.243 1.00 85.19 98 SER A C 1
ATOM 738 O O . SER A 1 98 ? -5.251 -2.973 19.885 1.00 85.19 98 SER A O 1
ATOM 740 N N . ASP A 1 99 ? -4.130 -1.021 19.800 1.00 83.75 99 ASP A N 1
ATOM 741 C CA . ASP A 1 99 ? -4.130 -0.722 21.238 1.00 83.75 99 ASP A CA 1
ATOM 742 C C . ASP A 1 99 ? -5.473 -0.159 21.731 1.00 83.75 99 ASP A C 1
ATOM 744 O O . ASP A 1 99 ? -5.694 -0.010 22.936 1.00 83.75 99 ASP A O 1
ATOM 748 N N . SER A 1 100 ? -6.401 0.147 20.816 1.00 80.69 100 SER A N 1
ATOM 749 C CA . SER A 1 100 ? -7.724 0.646 21.182 1.00 80.69 100 SER A CA 1
ATOM 750 C C . SER A 1 100 ? -8.497 -0.371 22.032 1.00 80.69 100 SER A C 1
ATOM 752 O O . SER A 1 100 ? -8.549 -1.574 21.730 1.00 80.69 100 SER A O 1
ATOM 754 N N . LYS A 1 101 ? -9.096 0.128 23.123 1.00 77.00 101 LYS A N 1
ATOM 755 C CA . LYS A 1 101 ? -9.921 -0.664 24.044 1.00 77.00 101 LYS A CA 1
ATOM 756 C C . LYS A 1 101 ? -11.249 -1.048 23.389 1.00 77.00 101 LYS A C 1
ATOM 758 O O . LYS A 1 101 ? -11.729 -0.381 22.471 1.00 77.00 101 LYS A O 1
ATOM 763 N N . ALA A 1 102 ? -11.861 -2.115 23.902 1.00 63.69 102 ALA A N 1
ATOM 764 C CA . ALA A 1 102 ? -13.191 -2.539 23.483 1.00 63.69 102 ALA A CA 1
ATOM 765 C C . ALA A 1 102 ? -14.191 -1.374 23.628 1.00 63.69 102 ALA A C 1
ATOM 767 O O . ALA A 1 102 ? -14.356 -0.832 24.718 1.00 63.69 102 ALA A O 1
ATOM 768 N N . GLY A 1 103 ? -14.813 -0.965 22.518 1.00 63.72 103 GLY A N 1
ATOM 769 C CA . GLY A 1 103 ? -15.792 0.128 22.466 1.00 63.72 103 GLY A CA 1
ATOM 770 C C . GLY A 1 103 ? -15.255 1.503 22.045 1.00 63.72 103 GLY A C 1
ATOM 771 O O . GLY A 1 103 ? -16.061 2.390 21.783 1.00 63.72 103 GLY A O 1
ATOM 772 N N . SER A 1 104 ? -13.936 1.698 21.912 1.00 70.88 104 SER A N 1
ATOM 773 C CA . SER A 1 104 ? -13.341 2.989 21.522 1.00 70.88 104 SER A CA 1
ATOM 774 C C . SER A 1 104 ? -12.490 2.875 20.251 1.00 70.88 104 SER A C 1
ATOM 776 O O . SER A 1 104 ? -11.269 3.029 20.299 1.00 70.88 104 SER A O 1
ATOM 778 N N . LEU A 1 105 ? -13.111 2.580 19.106 1.00 75.56 105 LEU A N 1
ATOM 779 C CA . LEU A 1 105 ? -12.398 2.541 17.826 1.00 75.56 105 LEU A CA 1
ATOM 780 C C . LEU A 1 105 ? -12.128 3.978 17.335 1.00 75.56 105 LEU A C 1
ATOM 782 O O . LEU A 1 105 ? -13.081 4.754 17.220 1.00 75.56 105 LEU A O 1
ATOM 786 N N . PRO A 1 106 ? -10.876 4.361 17.021 1.00 72.69 106 PRO A N 1
ATOM 787 C CA . PRO A 1 106 ? -10.600 5.679 16.464 1.00 72.69 106 PRO A CA 1
ATOM 788 C C . PRO A 1 106 ? -11.313 5.859 15.116 1.00 72.69 106 PRO A C 1
ATOM 790 O O . PRO A 1 106 ? -11.322 4.964 14.266 1.00 72.69 106 PRO A O 1
ATOM 793 N N . VAL A 1 107 ? -11.902 7.038 14.908 1.00 75.06 107 VAL A N 1
ATOM 794 C CA . VAL A 1 107 ? -12.526 7.401 13.631 1.00 75.06 107 VAL A CA 1
ATOM 795 C C . VAL A 1 107 ? -11.418 7.702 12.628 1.00 75.06 107 VAL A C 1
ATOM 797 O O . VAL A 1 107 ? -10.811 8.770 12.653 1.00 75.06 107 VAL A O 1
ATOM 800 N N . ILE A 1 108 ? -11.139 6.738 11.752 1.00 78.00 108 ILE A N 1
ATOM 801 C CA . ILE A 1 108 ? -10.112 6.858 10.716 1.00 78.00 108 ILE A CA 1
ATOM 802 C C . ILE A 1 108 ? -10.803 6.873 9.350 1.00 78.00 108 ILE A C 1
ATOM 804 O O . ILE A 1 108 ? -11.467 5.895 8.996 1.00 78.00 108 ILE A O 1
ATOM 808 N N . PRO A 1 109 ? -10.651 7.941 8.545 1.00 82.19 109 PRO A N 1
ATOM 809 C CA . PRO A 1 109 ? -11.235 8.026 7.211 1.00 82.19 109 PRO A CA 1
ATOM 810 C C . PRO A 1 109 ? -10.402 7.212 6.203 1.00 82.19 109 PRO A C 1
ATOM 812 O O . PRO A 1 109 ? -9.869 7.753 5.236 1.00 82.19 109 PRO A O 1
ATOM 815 N N . LEU A 1 110 ? -10.276 5.901 6.433 1.00 84.19 110 LEU A N 1
ATOM 816 C CA . LEU A 1 110 ? -9.353 4.998 5.737 1.00 84.19 110 LEU A CA 1
ATOM 817 C C . LEU A 1 110 ? -9.500 5.058 4.210 1.00 84.19 110 LEU A C 1
ATOM 819 O O . LEU A 1 110 ? -8.517 5.251 3.499 1.00 84.19 110 LEU A O 1
ATOM 823 N N . ARG A 1 111 ? -10.738 5.000 3.710 1.00 83.38 111 ARG A N 1
ATOM 824 C CA . ARG A 1 111 ? -11.041 5.116 2.276 1.00 83.38 111 ARG A CA 1
ATOM 825 C C . ARG A 1 111 ? -10.577 6.451 1.684 1.00 83.38 111 ARG A C 1
ATOM 827 O O . ARG A 1 111 ? -10.059 6.480 0.575 1.00 83.38 111 ARG A O 1
ATOM 834 N N . SER A 1 112 ? -10.714 7.550 2.428 1.00 85.19 112 SER A N 1
ATOM 835 C CA . SER A 1 112 ? -10.228 8.868 1.992 1.00 85.19 112 SER A CA 1
ATOM 836 C C . SER A 1 112 ? -8.702 8.888 1.885 1.00 85.19 112 SER A C 1
ATOM 838 O O . SER A 1 112 ? -8.162 9.372 0.894 1.00 85.19 112 SER A O 1
ATOM 840 N N . ILE A 1 113 ? -8.003 8.297 2.860 1.00 87.88 113 ILE A N 1
ATOM 841 C CA . ILE A 1 113 ? -6.536 8.184 2.862 1.00 87.88 113 ILE A CA 1
ATOM 842 C C . ILE A 1 113 ? -6.060 7.367 1.654 1.00 87.88 113 ILE A C 1
ATOM 844 O O . ILE A 1 113 ? -5.204 7.837 0.902 1.00 87.88 113 ILE A O 1
ATOM 848 N N . ILE A 1 114 ? -6.659 6.192 1.427 1.00 87.50 114 ILE A N 1
ATOM 849 C CA . ILE A 1 114 ? -6.348 5.311 0.290 1.00 87.50 114 ILE A CA 1
ATOM 850 C C . ILE A 1 114 ? -6.580 6.052 -1.033 1.00 87.50 114 ILE A C 1
ATOM 852 O O . ILE A 1 114 ? -5.657 6.198 -1.837 1.00 87.50 114 ILE A O 1
ATOM 856 N N . ASN A 1 115 ? -7.772 6.622 -1.226 1.00 86.19 115 ASN A N 1
ATOM 857 C CA . ASN A 1 115 ? -8.122 7.319 -2.464 1.00 86.19 115 ASN A CA 1
ATOM 858 C C . ASN A 1 115 ? -7.240 8.546 -2.718 1.00 86.19 115 ASN A C 1
ATOM 860 O O . ASN A 1 115 ? -6.917 8.879 -3.858 1.00 86.19 115 ASN A O 1
ATOM 864 N N . SER A 1 116 ? -6.855 9.251 -1.656 1.00 85.06 116 SER A N 1
ATOM 865 C CA . SER A 1 116 ? -6.090 10.484 -1.779 1.00 85.06 116 SER A CA 1
ATOM 866 C C . SER A 1 116 ? -4.625 10.226 -2.131 1.00 85.06 116 SER A C 1
ATOM 868 O O . SER A 1 116 ? -4.088 10.938 -2.979 1.00 85.06 116 SER A O 1
ATOM 870 N N . LEU A 1 117 ? -3.996 9.224 -1.511 1.00 84.31 117 LEU A N 1
ATOM 871 C CA . LEU A 1 117 ? -2.551 8.982 -1.609 1.00 84.31 117 LEU A CA 1
ATOM 872 C C . LEU A 1 117 ? -2.168 7.892 -2.623 1.00 84.31 117 LEU A C 1
ATOM 874 O O . LEU A 1 117 ? -1.073 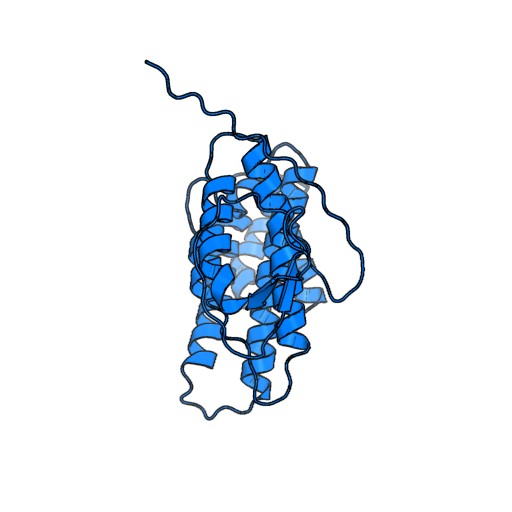7.938 -3.188 1.00 84.31 117 LEU A O 1
ATOM 878 N N . TYR A 1 118 ? -3.054 6.926 -2.870 1.00 83.81 118 TYR A N 1
ATOM 879 C CA . TYR A 1 118 ? -2.732 5.723 -3.643 1.00 83.81 118 TYR A CA 1
ATOM 880 C C . TYR A 1 118 ? -3.500 5.638 -4.967 1.00 83.81 118 TYR A C 1
ATOM 882 O O . TYR A 1 118 ? -2.973 5.082 -5.924 1.00 83.81 118 TYR A O 1
ATOM 890 N N . PHE A 1 119 ? -4.690 6.243 -5.072 1.00 73.69 119 PHE A N 1
ATOM 891 C CA . PHE A 1 119 ? -5.585 6.035 -6.219 1.00 73.69 119 PHE A CA 1
ATOM 892 C C . PHE A 1 119 ? -5.472 7.055 -7.379 1.00 73.69 119 PHE A C 1
ATOM 894 O O . PHE A 1 119 ? -6.370 7.149 -8.207 1.00 73.69 119 PHE A O 1
ATOM 901 N N . ASN A 1 120 ? -4.392 7.834 -7.506 1.00 64.94 120 ASN A N 1
ATOM 902 C CA . ASN A 1 120 ? -4.283 8.832 -8.587 1.00 64.94 120 ASN A CA 1
ATOM 903 C C . ASN A 1 120 ? -3.190 8.486 -9.613 1.00 64.94 120 ASN A C 1
ATOM 905 O O . ASN A 1 120 ? -2.067 8.172 -9.237 1.00 64.94 120 ASN A O 1
ATOM 909 N N . SER A 1 121 ? -3.512 8.570 -10.906 1.00 60.75 121 SER A N 1
ATOM 910 C CA . SER A 1 121 ? -2.714 8.068 -12.038 1.00 60.75 121 SER A CA 1
ATOM 911 C C . SER A 1 121 ? -1.371 8.777 -12.267 1.00 60.75 121 SER A C 1
ATOM 913 O O . SER A 1 121 ? -0.557 8.303 -13.054 1.00 60.75 121 SER A O 1
ATOM 915 N N . SER A 1 122 ? -1.104 9.885 -11.574 1.00 62.16 122 SER A N 1
ATOM 916 C CA . SER A 1 122 ? 0.192 10.569 -11.594 1.00 62.16 122 SER A CA 1
ATOM 917 C C . SER A 1 122 ? 0.541 11.097 -10.201 1.00 62.16 122 SER A C 1
ATOM 919 O O . SER A 1 122 ? -0.228 11.877 -9.625 1.00 62.16 122 SER A O 1
ATOM 921 N N . GLY A 1 123 ? 1.694 10.682 -9.665 1.00 73.19 123 GLY A N 1
ATOM 922 C CA . GLY A 1 123 ? 2.157 11.082 -8.333 1.00 73.19 123 GLY A CA 1
ATOM 923 C C . GLY A 1 123 ? 1.403 10.395 -7.190 1.00 73.19 123 GLY A C 1
ATOM 924 O O . GLY A 1 123 ? 1.060 11.045 -6.204 1.00 73.19 123 GLY A O 1
ATOM 925 N N . SER A 1 124 ? 1.087 9.105 -7.335 1.00 88.12 124 SER A N 1
ATOM 926 C CA . SER A 1 124 ? 0.654 8.248 -6.223 1.00 88.12 124 SER A CA 1
ATOM 927 C C . SER A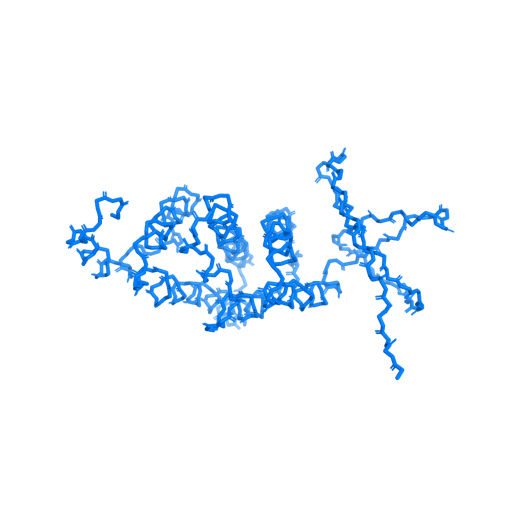 1 124 ? 1.830 7.472 -5.650 1.00 88.12 124 SER A C 1
ATOM 929 O O . SER A 1 124 ? 2.837 7.270 -6.326 1.00 88.12 124 SER A O 1
ATOM 931 N N . VAL A 1 125 ? 1.682 6.948 -4.435 1.00 92.44 125 VAL A N 1
ATOM 932 C CA . VAL A 1 125 ? 2.676 6.038 -3.839 1.00 92.44 125 VAL A CA 1
ATOM 933 C C . VAL A 1 125 ? 2.998 4.861 -4.770 1.00 92.44 125 VAL A C 1
ATOM 935 O O . VAL A 1 125 ? 4.158 4.491 -4.923 1.00 92.44 125 VAL A O 1
ATOM 938 N N . VAL A 1 126 ? 1.989 4.329 -5.466 1.00 93.06 126 VAL A N 1
ATOM 939 C CA . VAL A 1 126 ? 2.140 3.197 -6.394 1.00 93.06 126 VAL A CA 1
ATOM 940 C C . VAL A 1 126 ? 3.048 3.542 -7.576 1.00 93.06 126 VAL A C 1
ATOM 942 O O . VAL A 1 126 ? 3.816 2.698 -8.032 1.00 93.06 126 VAL A O 1
ATOM 945 N N . SER A 1 127 ? 3.036 4.799 -8.035 1.00 92.00 127 SER A N 1
ATOM 946 C CA . SER A 1 127 ? 3.914 5.245 -9.124 1.00 92.00 127 SER A CA 1
ATOM 947 C C . SER A 1 127 ? 5.408 5.181 -8.770 1.00 92.00 127 SER A C 1
ATOM 949 O O . SER A 1 127 ? 6.236 5.029 -9.665 1.00 92.00 127 SER A O 1
ATOM 951 N N . PHE A 1 128 ? 5.756 5.193 -7.477 1.00 93.88 128 PHE A N 1
ATOM 952 C CA . PHE A 1 128 ? 7.137 5.077 -6.996 1.00 93.88 128 PHE A CA 1
ATOM 953 C C . PHE A 1 128 ? 7.618 3.625 -6.842 1.00 93.88 128 PHE A C 1
ATOM 955 O O . PHE A 1 128 ? 8.811 3.403 -6.645 1.00 93.88 128 PHE A O 1
ATOM 962 N N . LEU A 1 129 ? 6.749 2.613 -6.986 1.00 94.75 129 LEU A N 1
ATOM 963 C CA . LEU A 1 129 ? 7.171 1.201 -6.932 1.00 94.75 129 LEU A CA 1
ATOM 964 C C . LEU A 1 129 ? 8.131 0.836 -8.076 1.00 94.75 129 LEU A C 1
ATOM 966 O O . LEU A 1 129 ? 8.963 -0.058 -7.938 1.00 94.75 129 LEU A O 1
ATOM 970 N N . GLY A 1 130 ? 8.037 1.542 -9.205 1.00 93.88 130 GLY A N 1
ATOM 971 C CA . GLY A 1 130 ? 8.899 1.355 -10.374 1.00 93.88 130 GLY A CA 1
ATOM 972 C C . GLY A 1 130 ? 10.146 2.242 -10.407 1.00 93.88 130 GLY A C 1
ATOM 973 O O . GLY A 1 130 ? 10.857 2.218 -11.414 1.00 93.88 130 GLY A O 1
ATOM 974 N N . ASP A 1 131 ? 10.411 3.031 -9.357 1.00 94.62 131 ASP A N 1
ATOM 975 C CA . ASP A 1 131 ? 11.476 4.043 -9.350 1.00 94.62 131 ASP A CA 1
ATOM 976 C C . ASP A 1 131 ? 12.867 3.436 -9.638 1.00 94.62 131 ASP A C 1
ATOM 978 O O . ASP A 1 131 ? 13.159 2.269 -9.344 1.00 94.62 131 ASP A O 1
ATOM 982 N N . SER A 1 132 ? 13.756 4.217 -10.252 1.00 94.00 132 SER A N 1
ATOM 983 C CA . SER A 1 132 ? 15.130 3.783 -10.523 1.00 94.00 132 SER A CA 1
ATOM 984 C C . SER A 1 132 ? 15.942 3.642 -9.234 1.00 94.00 132 SER A C 1
ATOM 986 O O . SER A 1 132 ? 16.777 2.740 -9.134 1.00 94.00 132 SER A O 1
ATOM 988 N N . LYS A 1 133 ? 15.659 4.471 -8.224 1.00 94.25 133 LYS A N 1
ATOM 989 C CA . LYS A 1 133 ? 16.324 4.457 -6.921 1.00 94.25 133 LYS A CA 1
ATOM 990 C C . LYS A 1 133 ? 15.707 3.395 -6.019 1.00 94.25 133 LYS A C 1
ATOM 992 O O . LYS A 1 133 ? 14.536 3.477 -5.656 1.00 94.25 133 LYS A O 1
ATOM 997 N N . LEU A 1 134 ? 16.532 2.439 -5.585 1.00 93.56 134 LEU A N 1
ATOM 998 C CA . LEU A 1 134 ? 16.121 1.365 -4.675 1.00 93.56 134 LEU A CA 1
ATOM 999 C C . LEU A 1 134 ? 15.453 1.910 -3.403 1.00 93.56 134 LEU A C 1
ATOM 1001 O O . LEU A 1 134 ? 14.340 1.511 -3.091 1.00 93.56 134 LEU A O 1
ATOM 1005 N N . CYS A 1 135 ? 16.078 2.890 -2.744 1.00 94.06 135 CYS A N 1
ATOM 1006 C CA . CYS A 1 135 ? 15.549 3.484 -1.513 1.00 94.06 135 CYS A CA 1
ATOM 1007 C C . CYS A 1 135 ? 14.141 4.090 -1.696 1.00 94.06 135 CYS A C 1
ATOM 1009 O O . CYS A 1 135 ? 13.286 3.964 -0.824 1.00 94.06 135 CYS A O 1
ATOM 1011 N N . THR A 1 136 ? 13.862 4.713 -2.846 1.00 94.44 136 THR A N 1
ATOM 1012 C CA . THR A 1 136 ? 12.532 5.266 -3.145 1.00 94.44 136 THR A CA 1
ATOM 1013 C C . THR A 1 136 ? 11.498 4.157 -3.343 1.00 94.44 136 THR A C 1
ATOM 1015 O O . THR A 1 136 ? 10.396 4.262 -2.805 1.00 94.44 136 THR A O 1
ATOM 1018 N N . ARG A 1 137 ? 11.862 3.068 -4.036 1.00 94.56 137 ARG A N 1
ATOM 1019 C CA . ARG A 1 137 ? 10.991 1.890 -4.189 1.00 94.56 137 ARG A CA 1
ATOM 1020 C C . ARG A 1 137 ? 10.667 1.235 -2.851 1.00 94.56 137 ARG A C 1
ATOM 1022 O O . ARG A 1 137 ? 9.504 0.959 -2.580 1.00 94.56 137 ARG A O 1
ATOM 1029 N N . GLU A 1 138 ? 11.676 1.027 -2.008 1.00 94.56 138 GLU A N 1
ATOM 1030 C CA . GLU A 1 138 ? 11.515 0.407 -0.688 1.00 94.56 138 GLU A CA 1
ATOM 1031 C C . GLU A 1 138 ? 10.609 1.244 0.218 1.00 94.56 138 GLU A C 1
ATOM 1033 O O . GLU A 1 138 ? 9.737 0.700 0.892 1.00 94.56 138 GLU A O 1
ATOM 1038 N N . LEU A 1 139 ? 10.745 2.574 0.193 1.00 93.88 139 LEU A N 1
ATOM 1039 C CA . LEU A 1 139 ? 9.842 3.465 0.924 1.00 93.88 139 LEU A CA 1
ATOM 1040 C C . LEU A 1 139 ? 8.409 3.408 0.391 1.00 93.88 139 LEU A C 1
ATOM 1042 O O . LEU A 1 139 ? 7.469 3.399 1.185 1.00 93.88 139 LEU A O 1
ATOM 1046 N N . ALA A 1 140 ? 8.227 3.341 -0.930 1.00 95.00 140 ALA A N 1
ATOM 1047 C CA . ALA A 1 140 ? 6.908 3.197 -1.537 1.00 95.00 140 ALA A CA 1
ATOM 1048 C C . ALA A 1 140 ? 6.248 1.870 -1.154 1.00 95.00 140 ALA A C 1
ATOM 1050 O O . ALA A 1 140 ? 5.085 1.855 -0.746 1.00 95.00 140 ALA A O 1
ATOM 1051 N N . CYS A 1 141 ? 7.001 0.771 -1.213 1.00 95.19 141 CYS A N 1
ATOM 1052 C CA . CYS A 1 141 ? 6.524 -0.532 -0.776 1.00 95.19 141 CYS A CA 1
ATOM 1053 C C . CYS A 1 141 ? 6.224 -0.541 0.728 1.00 95.19 141 CYS A C 1
ATOM 1055 O O . CYS A 1 141 ? 5.174 -1.019 1.144 1.00 95.19 141 CYS A O 1
ATOM 1057 N N . SER A 1 142 ? 7.085 0.057 1.555 1.00 94.56 142 SER A N 1
ATOM 1058 C CA . SER A 1 142 ? 6.859 0.181 2.998 1.00 94.56 142 SER A CA 1
ATOM 1059 C C . SER A 1 142 ? 5.597 0.989 3.316 1.00 94.56 142 SER A C 1
ATOM 1061 O O . SER A 1 142 ? 4.830 0.614 4.202 1.00 94.56 142 SER A O 1
ATOM 1063 N N . ALA A 1 143 ? 5.332 2.065 2.570 1.00 94.38 143 ALA A N 1
ATOM 1064 C CA . ALA A 1 143 ? 4.118 2.862 2.718 1.00 94.38 143 ALA A CA 1
ATOM 1065 C C . ALA A 1 143 ? 2.870 2.045 2.347 1.00 94.38 143 ALA A C 1
ATOM 1067 O O . ALA A 1 143 ? 1.872 2.084 3.070 1.00 94.38 143 ALA A O 1
ATOM 1068 N N . LEU A 1 144 ? 2.960 1.253 1.273 1.00 94.19 144 LEU A N 1
ATOM 1069 C CA . LEU A 1 144 ? 1.912 0.338 0.827 1.00 94.19 144 LEU A CA 1
ATOM 1070 C C . LEU A 1 144 ? 1.619 -0.758 1.866 1.00 94.19 144 LEU A C 1
ATOM 1072 O O . LEU A 1 144 ? 0.461 -0.980 2.218 1.00 94.19 144 LEU A O 1
ATOM 1076 N N . CYS A 1 145 ? 2.656 -1.380 2.432 1.00 93.94 145 CYS A N 1
ATOM 1077 C CA . CYS A 1 145 ? 2.513 -2.313 3.550 1.00 93.94 145 CYS A CA 1
ATOM 1078 C C . CYS A 1 145 ? 1.873 -1.625 4.764 1.00 93.94 145 CYS A C 1
ATOM 1080 O O . CYS A 1 145 ? 0.966 -2.179 5.373 1.00 93.94 145 CYS A O 1
ATOM 1082 N N . ALA A 1 146 ? 2.279 -0.397 5.099 1.00 93.50 146 ALA A N 1
ATOM 1083 C CA . ALA A 1 146 ? 1.754 0.319 6.259 1.00 93.50 146 ALA A CA 1
ATOM 1084 C C . ALA A 1 146 ? 0.263 0.687 6.124 1.00 93.50 146 ALA A C 1
ATOM 1086 O O . ALA A 1 146 ? -0.476 0.591 7.107 1.00 93.50 146 ALA A O 1
ATOM 1087 N N . ILE A 1 147 ? -0.210 1.083 4.930 1.00 92.88 147 ILE A N 1
ATOM 1088 C CA . ILE A 1 147 ? -1.649 1.329 4.711 1.00 92.88 147 ILE A CA 1
ATOM 1089 C C . ILE A 1 147 ? -2.449 0.025 4.760 1.00 92.88 147 ILE A C 1
ATOM 1091 O O . ILE A 1 147 ? -3.548 0.010 5.316 1.00 92.88 147 ILE A O 1
ATOM 1095 N N . ALA A 1 148 ? -1.891 -1.070 4.239 1.00 92.75 148 ALA A N 1
ATOM 1096 C CA . ALA A 1 148 ? -2.513 -2.383 4.306 1.00 92.75 148 ALA A CA 1
ATOM 1097 C C . ALA A 1 148 ? -2.623 -2.871 5.754 1.00 92.75 148 ALA A C 1
ATOM 1099 O O . ALA A 1 148 ? -3.718 -3.214 6.188 1.00 92.75 148 ALA A O 1
ATOM 1100 N N . SER A 1 149 ? -1.547 -2.793 6.540 1.00 92.56 149 SER A N 1
ATOM 1101 C CA . SER A 1 149 ? -1.558 -3.114 7.972 1.00 92.56 149 SER A CA 1
ATOM 1102 C C . SER A 1 149 ? -2.600 -2.300 8.736 1.00 92.56 149 SER A C 1
ATOM 1104 O O . SER A 1 149 ? -3.395 -2.865 9.483 1.00 92.56 149 SER A O 1
ATOM 1106 N N . LEU A 1 150 ? -2.677 -0.986 8.488 1.00 92.19 150 LEU A N 1
ATOM 1107 C CA . LEU A 1 150 ? -3.714 -0.140 9.080 1.00 92.19 150 LEU A CA 1
ATOM 1108 C C . LEU A 1 150 ? -5.126 -0.625 8.712 1.00 92.19 150 LEU A C 1
ATOM 1110 O O . LEU A 1 150 ? -5.993 -0.703 9.583 1.00 92.19 150 LEU A O 1
ATOM 1114 N N . ALA A 1 151 ? -5.363 -0.953 7.441 1.00 92.44 151 ALA A N 1
ATOM 1115 C CA . ALA A 1 151 ? -6.658 -1.436 6.974 1.00 92.44 151 ALA A CA 1
ATOM 1116 C C . ALA A 1 151 ? -7.034 -2.793 7.586 1.00 92.44 151 ALA A C 1
ATOM 1118 O O . ALA A 1 151 ? -8.173 -2.978 8.017 1.00 92.44 151 ALA A O 1
ATOM 1119 N N . PHE A 1 152 ? -6.079 -3.719 7.682 1.00 92.00 152 PHE A N 1
ATOM 1120 C CA . PHE A 1 152 ? -6.286 -5.032 8.284 1.00 92.00 152 PHE A CA 1
ATOM 1121 C C . PHE A 1 152 ? -6.515 -4.957 9.791 1.00 92.00 152 PHE A C 1
ATOM 1123 O O . PHE A 1 152 ? -7.423 -5.620 10.293 1.00 92.00 152 PHE A O 1
ATOM 1130 N N . GLU A 1 153 ? -5.766 -4.127 10.520 1.00 90.62 153 GLU A N 1
ATOM 1131 C CA . GLU A 1 153 ? -6.008 -3.910 11.951 1.00 90.62 153 GLU A CA 1
ATOM 1132 C C . GLU A 1 153 ? -7.371 -3.271 12.203 1.00 90.62 153 GLU A C 1
ATOM 1134 O O . GLU A 1 153 ? -8.094 -3.684 13.113 1.00 90.62 153 GLU A O 1
ATOM 1139 N N . TYR A 1 154 ? -7.756 -2.309 11.361 1.00 89.81 154 TYR A N 1
ATOM 1140 C CA . TYR A 1 154 ? -9.075 -1.691 11.428 1.00 89.81 154 TYR A CA 1
ATOM 1141 C C . TYR A 1 154 ? -10.177 -2.728 11.206 1.00 89.81 154 TYR A C 1
ATOM 1143 O O . TYR A 1 154 ? -11.078 -2.849 12.036 1.00 89.81 154 TYR A O 1
ATOM 1151 N N . HIS A 1 155 ? -10.060 -3.543 10.158 1.00 89.44 155 HIS A N 1
ATOM 1152 C CA . HIS A 1 155 ? -11.005 -4.618 9.868 1.00 89.44 155 HIS A CA 1
ATOM 1153 C C . HIS A 1 155 ? -11.097 -5.637 11.010 1.00 89.44 155 HIS A C 1
ATOM 1155 O O . HIS A 1 155 ? -12.189 -5.969 11.475 1.00 89.44 155 HIS A O 1
ATOM 1161 N N . ARG A 1 156 ? -9.948 -6.089 11.527 1.00 88.25 156 ARG A N 1
ATOM 1162 C CA . ARG A 1 156 ? -9.870 -7.032 12.648 1.00 88.25 156 ARG A CA 1
ATOM 1163 C C . ARG A 1 156 ? -10.591 -6.496 13.882 1.00 88.25 156 ARG A C 1
ATOM 1165 O O . ARG A 1 156 ? -11.366 -7.229 14.495 1.00 88.25 156 ARG A O 1
ATOM 1172 N N . LYS A 1 157 ? -10.371 -5.227 14.238 1.00 86.81 157 LYS A N 1
ATOM 1173 C CA . LYS A 1 157 ? -11.030 -4.593 15.389 1.00 86.81 157 LYS A CA 1
ATOM 1174 C C . LYS A 1 157 ? -12.527 -4.409 15.175 1.00 86.81 157 LYS A C 1
ATOM 1176 O O . LYS A 1 157 ? -13.291 -4.690 16.094 1.00 86.81 157 LYS A O 1
ATOM 1181 N N . VAL A 1 158 ? -12.960 -3.988 13.986 1.00 85.56 158 VAL A N 1
ATOM 1182 C CA . VAL A 1 158 ? -14.392 -3.854 13.674 1.00 85.56 158 VAL A CA 1
ATOM 1183 C C . VAL A 1 158 ? -15.111 -5.201 13.812 1.00 85.56 158 VAL A C 1
ATOM 1185 O O . VAL A 1 158 ? -16.171 -5.245 14.435 1.00 85.56 158 VAL A O 1
ATOM 1188 N N . ASN A 1 159 ? -14.506 -6.295 13.336 1.00 84.69 159 ASN A N 1
ATOM 1189 C CA . ASN A 1 159 ? -15.054 -7.648 13.487 1.00 84.69 159 ASN A CA 1
ATOM 1190 C C . ASN A 1 159 ? -15.109 -8.113 14.950 1.00 84.69 159 ASN A C 1
ATOM 1192 O O . ASN A 1 159 ? -16.112 -8.676 15.378 1.00 84.69 159 ASN A O 1
ATOM 1196 N N . GLN A 1 160 ? -14.058 -7.864 15.739 1.00 83.94 160 GLN A N 1
ATOM 1197 C CA . GLN A 1 160 ? -14.001 -8.271 17.153 1.00 83.94 160 GLN A CA 1
ATOM 1198 C C . GLN A 1 160 ? -15.056 -7.593 18.031 1.00 83.94 160 GLN A C 1
ATOM 1200 O O . GLN A 1 160 ? -15.475 -8.156 19.039 1.00 83.94 160 GLN A O 1
ATOM 1205 N N . LEU A 1 161 ? -15.479 -6.381 17.674 1.00 79.88 161 LEU A N 1
ATOM 1206 C CA . LEU A 1 161 ? -16.440 -5.617 18.465 1.00 79.88 161 LEU A CA 1
ATOM 1207 C C . LEU A 1 161 ? -17.890 -6.124 18.324 1.00 79.88 161 LEU A C 1
ATOM 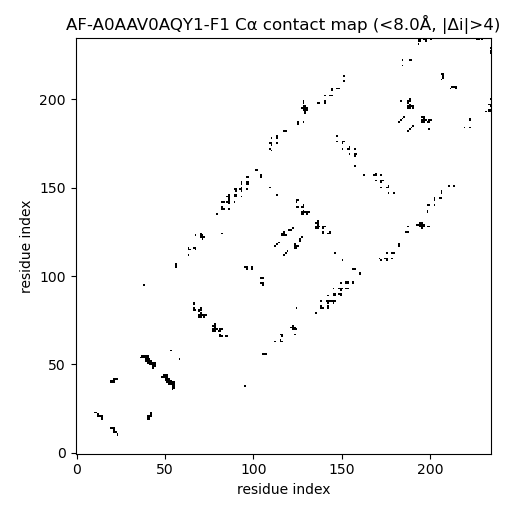1209 O O . LEU A 1 161 ? -18.779 -5.511 18.908 1.00 79.88 161 LEU A O 1
ATOM 1213 N N . ASN A 1 162 ? -18.141 -7.232 17.600 1.00 64.38 162 ASN A N 1
ATOM 1214 C CA . ASN A 1 162 ? -19.461 -7.869 17.431 1.00 64.38 162 ASN A CA 1
ATOM 1215 C C . ASN A 1 162 ? -20.581 -6.863 17.123 1.00 64.38 162 ASN A C 1
ATOM 1217 O O . ASN A 1 162 ? -21.726 -6.991 17.567 1.00 64.38 162 ASN A O 1
ATOM 1221 N N . PHE A 1 163 ? -20.246 -5.823 16.364 1.00 60.72 163 PHE A N 1
ATOM 1222 C CA . PHE A 1 163 ? -21.214 -4.838 15.932 1.00 60.72 163 PHE A CA 1
ATOM 1223 C C . PHE A 1 163 ? -22.185 -5.522 14.964 1.00 60.72 163 PHE A C 1
ATOM 1225 O O . PHE A 1 163 ? -21.810 -5.865 13.848 1.00 60.72 163 PHE A O 1
ATOM 1232 N N . SER A 1 164 ? -23.420 -5.739 15.429 1.00 51.81 164 SER A N 1
ATOM 1233 C CA . SER A 1 164 ? -24.541 -6.354 14.705 1.00 51.81 164 SER A CA 1
ATOM 1234 C C . SER A 1 164 ? -24.551 -6.049 13.197 1.00 51.81 164 SER A C 1
ATOM 1236 O O . SER A 1 164 ? -24.306 -4.914 12.787 1.00 51.81 164 SER A O 1
ATOM 1238 N N . SER A 1 165 ? -24.890 -7.079 12.409 1.00 50.19 165 SER A N 1
ATOM 1239 C CA . SER A 1 165 ? -24.848 -7.293 10.944 1.00 50.19 165 SER A CA 1
ATOM 1240 C C . SER A 1 165 ? -25.343 -6.172 9.997 1.00 50.19 165 SER A C 1
ATOM 1242 O O . SER A 1 165 ? -25.419 -6.386 8.790 1.00 50.19 165 SER A O 1
ATOM 1244 N N . LYS A 1 166 ? -25.681 -4.977 10.484 1.00 55.47 166 LYS A N 1
ATOM 1245 C CA . LYS A 1 166 ? -26.074 -3.799 9.687 1.00 55.47 166 LYS A CA 1
ATOM 1246 C C . LYS A 1 166 ? -25.192 -2.578 9.968 1.00 55.47 166 LYS A C 1
ATOM 1248 O O . LYS A 1 166 ? -25.676 -1.447 9.961 1.00 55.47 166 LYS A O 1
ATOM 1253 N N . ASN A 1 167 ? -23.909 -2.780 10.271 1.00 63.34 167 ASN A N 1
ATOM 1254 C CA . ASN A 1 167 ? -23.054 -1.674 10.683 1.00 63.34 167 ASN A CA 1
ATOM 1255 C C . ASN A 1 167 ? -22.234 -1.091 9.523 1.00 63.34 167 ASN A C 1
ATOM 1257 O O . ASN A 1 167 ? -21.370 -1.752 8.949 1.00 63.34 167 ASN A O 1
ATOM 1261 N N . SER A 1 168 ? -22.471 0.192 9.233 1.00 73.06 168 SER A N 1
ATOM 1262 C CA . SER A 1 168 ? -21.805 0.947 8.162 1.00 73.06 168 SER A CA 1
ATOM 1263 C C . SER A 1 168 ? -20.271 0.925 8.238 1.00 73.06 168 SER A C 1
ATOM 1265 O O . SER A 1 168 ? -19.607 1.110 7.224 1.00 73.06 168 SER A O 1
ATOM 1267 N N . ASN A 1 169 ? -19.689 0.700 9.420 1.00 73.56 169 ASN A N 1
ATOM 1268 C CA . ASN A 1 169 ? -18.236 0.669 9.606 1.00 73.56 169 ASN A CA 1
ATOM 1269 C C . ASN A 1 169 ? -17.587 -0.631 9.113 1.00 73.56 169 ASN A C 1
ATOM 1271 O O . ASN A 1 169 ? -16.461 -0.578 8.621 1.00 73.56 169 ASN A O 1
ATOM 1275 N N . LEU A 1 170 ? -18.289 -1.769 9.196 1.00 79.38 170 LEU A N 1
ATOM 1276 C CA . LEU A 1 170 ? -17.803 -3.029 8.629 1.00 79.38 170 LEU A CA 1
ATOM 1277 C C . LEU A 1 170 ? -17.758 -2.928 7.107 1.00 79.38 170 LEU A C 1
ATOM 1279 O O . LEU A 1 170 ? -16.705 -3.140 6.515 1.00 79.38 170 LEU A O 1
ATOM 1283 N N . GLN A 1 171 ? -18.851 -2.451 6.508 1.00 81.88 171 GLN A N 1
ATOM 1284 C CA . GLN A 1 171 ? -18.918 -2.200 5.072 1.00 81.88 171 GLN A CA 1
ATOM 1285 C C . GLN A 1 171 ? -17.812 -1.236 4.609 1.00 81.88 171 GLN A C 1
ATOM 1287 O O . GLN A 1 171 ? -17.092 -1.533 3.664 1.00 81.88 171 GLN A O 1
ATOM 1292 N N . LYS A 1 172 ? -17.592 -0.111 5.307 1.00 80.75 172 LYS A N 1
ATOM 1293 C CA . LYS A 1 172 ? -16.494 0.827 4.985 1.00 80.75 172 LYS A CA 1
ATOM 1294 C C . LYS A 1 172 ? -15.109 0.183 5.082 1.00 80.75 172 LYS A C 1
ATOM 1296 O O . LYS A 1 172 ? -14.211 0.554 4.328 1.00 80.75 172 LYS A O 1
ATOM 1301 N N . SER A 1 173 ? -14.915 -0.736 6.029 1.00 83.06 173 SER A N 1
ATOM 1302 C CA . SER A 1 173 ? -13.656 -1.462 6.175 1.00 83.06 173 SER A CA 1
ATOM 1303 C C . SER A 1 173 ? -13.442 -2.455 5.036 1.00 83.06 173 SER A C 1
ATOM 1305 O O . SER A 1 173 ? -12.330 -2.541 4.524 1.00 83.06 173 SER A O 1
ATOM 1307 N N . GLU A 1 174 ? -14.477 -3.194 4.643 1.00 86.06 174 GLU A N 1
ATOM 1308 C CA . GLU A 1 174 ? -14.429 -4.115 3.502 1.00 86.06 174 GLU A CA 1
ATOM 1309 C C . GLU A 1 174 ? -14.199 -3.359 2.193 1.00 86.06 174 GLU A C 1
ATOM 1311 O O . GLU A 1 174 ? -13.343 -3.748 1.404 1.00 86.06 174 GLU A O 1
ATOM 1316 N N . GLU A 1 175 ? -14.871 -2.220 2.003 1.00 87.12 175 GLU A N 1
ATOM 1317 C CA . GLU A 1 175 ? -14.644 -1.322 0.867 1.00 87.12 175 GLU A CA 1
ATOM 1318 C C . GLU A 1 175 ? -13.188 -0.843 0.798 1.00 87.12 175 GLU A C 1
ATOM 1320 O O . GLU A 1 175 ? -12.614 -0.774 -0.285 1.00 87.12 175 GLU A O 1
ATOM 1325 N N . ALA A 1 176 ? -12.564 -0.528 1.937 1.00 88.69 176 ALA A N 1
ATOM 1326 C CA . ALA A 1 176 ? -11.162 -0.120 1.973 1.00 88.69 176 ALA A CA 1
ATOM 1327 C C . ALA A 1 176 ? -10.202 -1.265 1.603 1.00 88.69 176 ALA A C 1
ATOM 1329 O O . ALA A 1 176 ? -9.233 -1.033 0.883 1.00 88.69 176 ALA A O 1
ATOM 1330 N N . LEU A 1 177 ? -10.472 -2.492 2.062 1.00 90.69 177 LEU A N 1
ATOM 1331 C CA . LEU A 1 177 ? -9.682 -3.670 1.686 1.00 90.69 177 LEU A CA 1
ATOM 1332 C C . LEU A 1 177 ? -9.842 -4.005 0.200 1.00 90.69 177 LEU A C 1
ATOM 1334 O O . LEU A 1 177 ? -8.846 -4.261 -0.476 1.00 90.69 177 LEU A O 1
ATOM 1338 N N . ALA A 1 178 ? -11.071 -3.938 -0.316 1.00 90.62 178 ALA A N 1
ATOM 1339 C CA . ALA A 1 178 ? -11.356 -4.118 -1.734 1.00 90.62 178 ALA A CA 1
ATOM 1340 C C . ALA A 1 178 ? -10.637 -3.064 -2.591 1.00 90.62 178 ALA A C 1
ATOM 1342 O O . ALA A 1 178 ? -10.102 -3.386 -3.648 1.00 90.62 178 ALA A O 1
ATOM 1343 N N . GLU A 1 179 ? -10.565 -1.819 -2.118 1.00 90.25 179 GLU A N 1
ATOM 1344 C CA . GLU A 1 179 ? -9.863 -0.743 -2.815 1.00 90.25 179 GLU A CA 1
ATOM 1345 C C . GLU A 1 179 ? -8.345 -0.970 -2.851 1.00 90.25 179 GLU A C 1
ATOM 1347 O O . GLU A 1 179 ? -7.727 -0.787 -3.900 1.00 90.25 179 GLU A O 1
ATOM 1352 N N . ILE A 1 180 ? -7.741 -1.425 -1.746 1.00 91.88 180 ILE A N 1
ATOM 1353 C CA . ILE A 1 180 ? -6.324 -1.824 -1.727 1.00 91.88 180 ILE A CA 1
ATOM 1354 C C . ILE A 1 180 ? -6.095 -2.960 -2.721 1.00 91.88 180 ILE A C 1
ATOM 1356 O O . ILE A 1 180 ? -5.205 -2.855 -3.560 1.00 91.88 180 ILE A O 1
ATOM 1360 N N . GLU A 1 181 ? -6.914 -4.011 -2.680 1.00 92.69 181 GLU A N 1
ATOM 1361 C CA . GLU A 1 181 ? -6.802 -5.134 -3.613 1.00 92.69 181 GLU A CA 1
ATOM 1362 C C . GLU A 1 181 ? -6.859 -4.673 -5.073 1.00 92.69 181 GLU A C 1
ATOM 1364 O O . GLU A 1 181 ? -6.018 -5.062 -5.889 1.00 92.69 181 GLU A O 1
ATOM 1369 N N . ARG A 1 182 ? -7.815 -3.800 -5.392 1.00 92.19 182 ARG A N 1
ATOM 1370 C CA . ARG A 1 182 ? -7.989 -3.242 -6.731 1.00 92.19 182 ARG A CA 1
ATOM 1371 C C . ARG A 1 182 ? -6.767 -2.423 -7.163 1.00 92.19 182 ARG A C 1
ATOM 1373 O O . ARG A 1 182 ? -6.284 -2.585 -8.278 1.00 92.19 182 ARG A O 1
ATOM 1380 N N . ILE A 1 183 ? -6.210 -1.590 -6.280 1.00 91.56 183 ILE A N 1
ATOM 1381 C CA . ILE A 1 183 ? -4.981 -0.825 -6.549 1.00 91.56 183 ILE A CA 1
ATOM 1382 C C . ILE A 1 183 ? -3.798 -1.760 -6.834 1.00 91.56 183 ILE A C 1
ATOM 1384 O O . ILE A 1 183 ? -3.063 -1.539 -7.796 1.00 91.56 183 ILE A O 1
ATOM 1388 N N . ILE A 1 184 ? -3.618 -2.808 -6.029 1.00 93.38 184 ILE A N 1
ATOM 1389 C CA . ILE A 1 184 ? -2.510 -3.754 -6.200 1.00 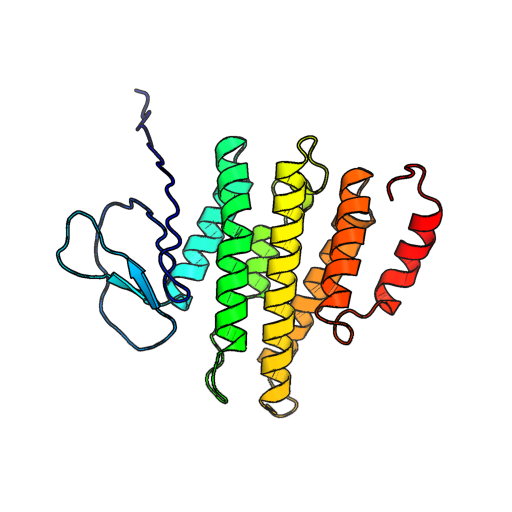93.38 184 ILE A CA 1
ATOM 1390 C C . ILE A 1 184 ? -2.623 -4.491 -7.532 1.00 93.38 184 ILE A C 1
ATOM 1392 O O . ILE A 1 184 ? -1.642 -4.565 -8.269 1.00 93.38 184 ILE A O 1
ATOM 1396 N N . LYS A 1 185 ? -3.810 -4.994 -7.876 1.00 93.62 185 LYS A N 1
ATOM 1397 C CA . LYS A 1 185 ? -4.039 -5.693 -9.145 1.00 93.62 185 LYS A CA 1
ATOM 1398 C C . LYS A 1 185 ? -3.830 -4.780 -10.347 1.00 93.62 185 LYS A C 1
ATOM 1400 O O . LYS A 1 185 ? -3.016 -5.091 -11.214 1.00 93.62 185 LYS A O 1
ATOM 1405 N N . ASP A 1 186 ? -4.521 -3.645 -10.361 1.00 91.75 186 ASP A N 1
ATOM 1406 C CA . ASP A 1 186 ? -4.634 -2.812 -11.558 1.00 91.75 186 ASP A CA 1
ATOM 1407 C C . ASP A 1 186 ? -3.404 -1.926 -11.783 1.00 91.75 186 ASP A C 1
ATOM 1409 O O . ASP A 1 186 ? -3.074 -1.605 -12.922 1.00 91.75 186 ASP A O 1
ATOM 1413 N N . GLN A 1 187 ? -2.738 -1.483 -10.710 1.00 91.88 187 GLN A N 1
ATOM 1414 C CA . GLN A 1 187 ? -1.678 -0.470 -10.802 1.00 91.88 187 GLN A CA 1
ATOM 1415 C C . GLN A 1 187 ? -0.284 -0.992 -10.440 1.00 91.88 187 GLN A C 1
ATOM 1417 O O . GLN A 1 187 ? 0.706 -0.411 -10.895 1.00 91.88 187 GLN A O 1
ATOM 1422 N N . ALA A 1 188 ? -0.185 -2.053 -9.634 1.00 93.38 188 ALA A N 1
ATOM 1423 C CA . ALA A 1 188 ? 1.097 -2.584 -9.171 1.00 93.38 188 ALA A CA 1
ATOM 1424 C C . ALA A 1 188 ? 1.490 -3.872 -9.919 1.00 93.38 188 ALA A C 1
ATOM 1426 O O . ALA A 1 188 ? 2.523 -3.899 -10.582 1.00 93.38 188 ALA A O 1
ATOM 1427 N N . LEU A 1 189 ? 0.646 -4.906 -9.894 1.00 95.12 189 LEU A N 1
ATOM 1428 C CA . LEU A 1 189 ? 0.902 -6.191 -10.558 1.00 95.12 189 LEU A CA 1
ATOM 1429 C C . LEU A 1 189 ? 0.756 -6.103 -12.082 1.00 95.12 189 LEU A C 1
ATOM 1431 O O . LEU A 1 189 ? 1.579 -6.653 -12.803 1.00 95.12 189 LEU A O 1
ATOM 1435 N N . ALA A 1 190 ? -0.231 -5.359 -12.589 1.00 93.88 190 ALA A N 1
ATOM 1436 C CA . ALA A 1 190 ? -0.390 -5.109 -14.026 1.00 93.88 190 ALA A CA 1
ATOM 1437 C C . ALA A 1 190 ? 0.528 -3.985 -14.561 1.00 93.88 190 ALA A C 1
ATOM 1439 O O . ALA A 1 190 ? 0.357 -3.504 -15.684 1.00 93.88 190 ALA A O 1
ATOM 1440 N N . ASN A 1 191 ? 1.492 -3.513 -13.761 1.00 93.75 191 ASN A N 1
ATOM 1441 C CA . ASN A 1 191 ? 2.352 -2.399 -14.142 1.00 93.75 191 ASN A CA 1
ATOM 1442 C C . ASN A 1 191 ? 3.313 -2.797 -15.272 1.00 93.75 191 ASN A C 1
ATOM 1444 O O . ASN A 1 191 ? 3.898 -3.876 -15.258 1.00 93.75 191 ASN A O 1
ATOM 1448 N N . LYS A 1 192 ? 3.555 -1.893 -16.226 1.00 94.12 192 LYS A N 1
ATOM 1449 C CA . LYS A 1 192 ? 4.504 -2.130 -17.329 1.00 94.12 192 LYS A CA 1
ATOM 1450 C C . LYS A 1 192 ? 5.955 -2.254 -16.847 1.00 94.12 192 LYS A C 1
ATOM 1452 O O . LYS A 1 192 ? 6.767 -2.891 -17.509 1.00 94.12 192 LYS A O 1
ATOM 1457 N N . VAL A 1 193 ? 6.286 -1.666 -15.697 1.00 94.88 193 VAL A N 1
ATOM 1458 C CA . VAL A 1 193 ? 7.635 -1.674 -15.123 1.00 94.88 193 VAL A CA 1
ATOM 1459 C C . VAL A 1 193 ? 7.837 -2.921 -14.259 1.00 94.88 193 VAL A C 1
ATOM 1461 O O . VAL A 1 193 ? 7.214 -3.040 -13.207 1.00 94.88 193 VAL A O 1
ATOM 1464 N N . ALA A 1 194 ? 8.765 -3.804 -14.646 1.00 95.56 194 ALA A N 1
ATOM 1465 C CA . ALA A 1 194 ? 9.054 -5.058 -13.932 1.00 95.56 194 ALA A CA 1
ATOM 1466 C C . ALA A 1 194 ? 9.364 -4.855 -12.443 1.00 95.56 194 ALA A C 1
ATOM 1468 O O . ALA A 1 194 ? 8.798 -5.517 -11.582 1.00 95.56 194 ALA A O 1
ATOM 1469 N N . ARG A 1 195 ? 10.159 -3.831 -12.116 1.00 95.69 195 ARG A N 1
ATOM 1470 C CA . ARG A 1 195 ? 10.485 -3.477 -10.723 1.00 95.69 195 ARG A CA 1
ATOM 1471 C C . ARG A 1 195 ? 9.242 -3.194 -9.880 1.00 95.69 195 ARG A C 1
ATOM 1473 O O . ARG A 1 195 ? 9.216 -3.566 -8.715 1.00 95.69 195 ARG A O 1
ATOM 1480 N N . ALA A 1 196 ? 8.222 -2.554 -10.457 1.00 95.62 196 ALA A N 1
ATOM 1481 C CA . ALA A 1 196 ? 6.975 -2.290 -9.747 1.00 95.62 196 ALA A CA 1
ATOM 1482 C C . ALA A 1 196 ? 6.209 -3.591 -9.470 1.00 95.62 196 ALA A C 1
ATOM 1484 O O . ALA A 1 196 ? 5.691 -3.759 -8.368 1.00 95.62 196 ALA A O 1
ATOM 1485 N N . ARG A 1 197 ? 6.202 -4.524 -10.434 1.00 96.50 197 ARG A N 1
ATOM 1486 C CA . ARG A 1 197 ? 5.595 -5.853 -10.277 1.00 96.50 197 ARG A CA 1
ATOM 1487 C C . ARG A 1 197 ? 6.309 -6.676 -9.204 1.00 96.50 197 ARG A C 1
ATOM 1489 O O . ARG A 1 197 ? 5.649 -7.174 -8.300 1.00 96.50 197 ARG A O 1
ATOM 1496 N N . ALA A 1 198 ? 7.643 -6.705 -9.215 1.00 95.56 198 ALA A N 1
ATOM 1497 C CA . ALA A 1 198 ? 8.441 -7.375 -8.185 1.00 95.56 198 ALA A CA 1
ATOM 1498 C C . ALA A 1 198 ? 8.170 -6.802 -6.778 1.00 95.56 198 ALA A C 1
ATOM 1500 O O . ALA A 1 198 ? 7.963 -7.545 -5.821 1.00 95.56 198 ALA A O 1
ATOM 1501 N N . GLN A 1 199 ? 8.086 -5.470 -6.642 1.00 95.38 199 GLN A N 1
ATOM 1502 C CA . GLN A 1 199 ? 7.705 -4.836 -5.371 1.00 95.38 199 GLN A CA 1
ATOM 1503 C C . GLN A 1 199 ? 6.268 -5.180 -4.949 1.00 95.38 199 GLN A C 1
ATOM 1505 O O . GLN A 1 199 ? 6.002 -5.356 -3.763 1.00 95.38 199 GLN A O 1
ATOM 1510 N N . ALA A 1 200 ? 5.337 -5.313 -5.896 1.00 95.06 200 ALA A N 1
ATOM 1511 C CA . ALA A 1 200 ? 3.969 -5.734 -5.607 1.00 95.06 200 ALA A CA 1
ATOM 1512 C C . ALA A 1 200 ? 3.899 -7.189 -5.107 1.00 95.06 200 ALA A C 1
ATOM 1514 O O . ALA A 1 200 ? 3.138 -7.480 -4.184 1.00 95.06 200 ALA A O 1
ATOM 1515 N N . ILE A 1 201 ? 4.716 -8.090 -5.663 1.00 95.38 201 ILE A N 1
ATOM 1516 C CA . ILE A 1 201 ? 4.848 -9.474 -5.183 1.00 95.38 201 ILE A CA 1
ATOM 1517 C C . ILE A 1 201 ? 5.417 -9.490 -3.759 1.00 95.38 201 ILE A C 1
ATOM 1519 O O . ILE A 1 201 ? 4.847 -10.149 -2.888 1.00 95.38 201 ILE A O 1
ATOM 1523 N N . TYR A 1 202 ? 6.468 -8.708 -3.493 1.00 94.94 202 TYR A N 1
ATOM 1524 C CA . TYR A 1 202 ? 7.029 -8.564 -2.146 1.00 94.94 202 TYR A CA 1
ATOM 1525 C C . TYR A 1 202 ? 5.996 -8.022 -1.141 1.00 94.94 202 TYR A C 1
ATOM 1527 O O . TYR A 1 202 ? 5.843 -8.549 -0.040 1.00 94.94 202 TYR A O 1
ATOM 1535 N N . PHE A 1 203 ? 5.202 -7.024 -1.538 1.00 94.62 203 PHE A N 1
ATOM 1536 C CA . PHE A 1 203 ? 4.076 -6.546 -0.736 1.00 94.62 203 PHE A CA 1
ATOM 1537 C C . PHE A 1 203 ? 3.094 -7.679 -0.387 1.00 94.62 203 PHE A C 1
ATOM 1539 O O . PHE A 1 203 ? 2.677 -7.789 0.769 1.00 94.62 203 PHE A O 1
ATOM 1546 N N . LEU A 1 204 ? 2.721 -8.529 -1.354 1.00 94.19 204 LEU A N 1
ATOM 1547 C CA . LEU A 1 204 ? 1.797 -9.642 -1.114 1.00 94.19 204 LEU A CA 1
ATOM 1548 C C . LEU A 1 204 ? 2.381 -10.674 -0.143 1.00 94.19 204 LEU A C 1
ATOM 1550 O O . LEU A 1 204 ? 1.651 -11.153 0.729 1.00 94.19 204 LEU A O 1
ATOM 1554 N N . SER A 1 205 ? 3.672 -11.005 -0.261 1.00 93.19 205 SER A N 1
ATOM 1555 C CA . SER A 1 205 ? 4.326 -11.956 0.644 1.00 93.19 205 SER A CA 1
ATOM 1556 C C . SER A 1 205 ? 4.389 -11.424 2.074 1.00 93.19 205 SER A C 1
ATOM 1558 O O . SER A 1 205 ? 3.956 -12.116 2.997 1.00 93.19 205 SER A O 1
ATOM 1560 N N . GLU A 1 206 ? 4.839 -10.180 2.254 1.00 92.25 206 GLU A N 1
ATOM 1561 C CA . GLU A 1 206 ? 4.937 -9.531 3.569 1.00 92.25 206 GLU A CA 1
ATOM 1562 C C . GLU A 1 206 ? 3.560 -9.400 4.228 1.00 92.25 206 GLU A C 1
ATOM 1564 O O . GLU A 1 206 ? 3.352 -9.756 5.390 1.00 92.25 206 GLU A O 1
ATOM 1569 N N . THR A 1 207 ? 2.575 -8.943 3.456 1.00 91.25 207 THR A N 1
ATOM 1570 C CA . THR A 1 207 ? 1.209 -8.759 3.941 1.00 91.25 207 THR A CA 1
ATOM 1571 C C . THR A 1 207 ? 0.582 -10.084 4.360 1.00 91.25 207 THR A C 1
ATOM 1573 O O . THR A 1 207 ? -0.076 -10.157 5.398 1.00 91.25 207 THR A O 1
ATOM 1576 N N . ARG A 1 208 ? 0.796 -11.157 3.589 1.00 91.19 208 ARG A N 1
ATOM 1577 C CA . ARG A 1 208 ? 0.288 -12.490 3.928 1.00 91.19 208 ARG A CA 1
ATOM 1578 C C . ARG A 1 208 ? 0.966 -13.073 5.163 1.00 91.19 208 ARG A C 1
ATOM 1580 O O . ARG A 1 208 ? 0.287 -13.747 5.933 1.00 91.19 208 ARG A O 1
ATOM 1587 N N . ALA A 1 209 ? 2.263 -12.832 5.349 1.00 91.19 209 ALA A N 1
ATOM 1588 C CA . ALA A 1 209 ? 2.984 -13.280 6.537 1.00 91.19 209 ALA A CA 1
ATOM 1589 C C . ALA A 1 209 ? 2.396 -12.654 7.814 1.00 91.19 209 ALA A C 1
ATOM 1591 O O . ALA A 1 209 ? 2.215 -13.347 8.814 1.00 91.19 209 ALA A O 1
ATOM 1592 N N . CYS A 1 210 ? 2.019 -11.374 7.754 1.00 89.31 210 CYS A N 1
ATOM 1593 C CA . CYS A 1 210 ? 1.397 -10.661 8.870 1.00 89.31 210 CYS A CA 1
ATOM 1594 C C . CYS A 1 210 ? -0.106 -10.966 9.039 1.00 89.31 210 CYS A C 1
ATOM 1596 O O . CYS A 1 210 ? -0.598 -11.042 10.165 1.00 89.31 210 CYS A O 1
ATOM 1598 N N . TYR A 1 211 ? -0.844 -11.150 7.937 1.00 88.94 211 TYR A N 1
ATOM 1599 C CA . TYR A 1 211 ? -2.311 -11.261 7.918 1.00 88.94 211 TYR A CA 1
ATOM 1600 C C . TYR A 1 211 ? -2.812 -12.440 7.055 1.00 88.94 211 TYR A C 1
ATOM 1602 O O . TYR A 1 211 ? -3.549 -12.237 6.081 1.00 88.94 211 TYR A O 1
ATOM 1610 N N . PRO A 1 212 ? -2.481 -13.698 7.408 1.00 85.31 212 PRO A N 1
ATOM 1611 C CA . PRO A 1 212 ? -2.686 -14.863 6.536 1.00 85.31 212 PRO A CA 1
ATOM 1612 C C . PRO A 1 212 ? -4.152 -15.141 6.172 1.00 85.31 212 PRO A C 1
ATOM 1614 O O . PRO A 1 212 ? -4.419 -15.715 5.116 1.00 85.31 212 PRO A O 1
ATOM 1617 N N . GLY A 1 213 ? -5.099 -14.732 7.025 1.00 82.81 213 GLY A N 1
ATOM 1618 C CA . GLY A 1 213 ? -6.539 -14.932 6.819 1.00 82.81 213 GLY A CA 1
ATOM 1619 C C . GLY A 1 213 ? -7.278 -13.764 6.158 1.00 82.81 213 GLY A C 1
ATOM 1620 O O . GLY A 1 213 ? -8.427 -13.941 5.767 1.00 82.81 213 GLY A O 1
ATOM 1621 N N . LEU A 1 214 ? -6.652 -12.588 6.036 1.00 82.88 214 LEU A N 1
ATOM 1622 C CA . LEU A 1 214 ? -7.307 -11.394 5.484 1.00 82.88 214 LEU A CA 1
ATOM 1623 C C . LEU A 1 214 ? -6.906 -11.119 4.031 1.00 82.88 214 LEU A C 1
ATOM 1625 O O . LEU A 1 214 ? -7.691 -10.550 3.277 1.00 82.88 214 LEU A O 1
ATOM 1629 N N . LEU A 1 215 ? -5.718 -11.563 3.608 1.00 84.50 215 LEU A N 1
ATOM 1630 C CA . LEU A 1 215 ? -5.310 -11.499 2.206 1.00 84.50 215 LEU A CA 1
ATOM 1631 C C . LEU A 1 215 ? -5.817 -12.731 1.436 1.00 84.50 215 LEU A C 1
ATOM 1633 O O . LEU A 1 215 ? -5.226 -13.818 1.482 1.00 84.50 215 LEU A O 1
ATOM 1637 N N . LEU A 1 216 ? -6.907 -12.558 0.688 1.00 85.31 216 LEU A N 1
ATOM 1638 C CA . LEU A 1 216 ? -7.526 -13.618 -0.107 1.00 85.31 216 LEU A CA 1
ATOM 1639 C C . LEU A 1 216 ? -6.716 -13.918 -1.381 1.00 85.31 216 LEU A C 1
ATOM 1641 O O . LEU A 1 216 ? -7.065 -13.457 -2.459 1.00 85.31 216 LEU A O 1
ATOM 1645 N N . ILE A 1 217 ? -5.670 -14.756 -1.296 1.00 85.81 217 ILE A N 1
ATOM 1646 C CA . ILE A 1 217 ? -4.830 -15.134 -2.464 1.00 85.81 217 ILE A CA 1
ATOM 1647 C C . ILE A 1 217 ? -5.644 -15.547 -3.694 1.00 85.81 217 ILE A C 1
ATOM 1649 O O . ILE A 1 217 ? -5.234 -15.264 -4.816 1.00 85.81 217 ILE A O 1
ATOM 1653 N N . ARG A 1 218 ? -6.797 -16.203 -3.501 1.00 90.06 218 ARG A N 1
ATOM 1654 C CA . ARG A 1 218 ? -7.658 -16.650 -4.606 1.00 90.06 218 ARG A CA 1
ATOM 1655 C C . ARG A 1 218 ? -8.007 -15.516 -5.566 1.00 90.06 218 ARG A C 1
ATOM 1657 O O . ARG A 1 218 ? -8.080 -15.756 -6.764 1.00 90.06 218 ARG A O 1
ATOM 1664 N N . SER A 1 219 ? -8.184 -14.297 -5.058 1.00 90.38 219 SER A N 1
ATOM 1665 C CA . SER A 1 219 ? -8.514 -13.151 -5.896 1.00 90.38 219 SER A CA 1
ATOM 1666 C C . SER A 1 219 ? -7.325 -12.707 -6.759 1.00 90.38 219 SER A C 1
ATOM 1668 O O . SER A 1 219 ? -7.540 -12.207 -7.860 1.00 90.38 219 SER A O 1
ATOM 1670 N N . TYR A 1 220 ? -6.087 -12.927 -6.312 1.00 92.81 220 TYR A N 1
ATOM 1671 C CA . TYR A 1 220 ? -4.853 -12.606 -7.038 1.00 92.81 220 TYR A CA 1
ATOM 1672 C C . TYR A 1 220 ? -4.373 -13.737 -7.953 1.00 92.81 220 TYR A C 1
ATOM 1674 O O . TYR A 1 220 ? -3.507 -13.513 -8.790 1.00 92.81 220 TYR A O 1
ATOM 1682 N N . LEU A 1 221 ? -4.925 -14.945 -7.822 1.00 92.94 221 LEU A N 1
ATOM 1683 C CA . LEU A 1 221 ? -4.444 -16.124 -8.542 1.00 92.94 221 LEU A CA 1
ATOM 1684 C C . LEU A 1 221 ? -4.353 -15.927 -10.069 1.00 92.94 221 LEU A C 1
ATOM 1686 O O . LEU A 1 221 ? -3.305 -16.267 -10.612 1.00 92.94 221 LEU A O 1
ATOM 1690 N N . PRO A 1 222 ? -5.354 -15.345 -10.768 1.00 93.88 222 PRO A N 1
ATOM 1691 C CA . PRO A 1 222 ? -5.269 -15.186 -12.220 1.00 93.88 222 PRO A CA 1
ATOM 1692 C C . PRO A 1 222 ? -4.064 -14.348 -12.656 1.00 93.88 222 PRO A C 1
ATOM 1694 O O . PRO A 1 222 ? -3.348 -14.737 -13.570 1.00 93.88 222 PRO A O 1
ATOM 1697 N N . ILE A 1 223 ? -3.805 -13.232 -11.964 1.00 94.62 223 ILE A N 1
ATOM 1698 C CA . ILE A 1 223 ? -2.683 -12.349 -12.295 1.00 94.62 223 ILE A CA 1
ATOM 1699 C C . ILE A 1 223 ? -1.342 -12.945 -11.857 1.00 94.62 223 ILE A C 1
ATOM 1701 O O . ILE A 1 223 ? -0.367 -12.820 -12.584 1.00 94.62 223 ILE A O 1
ATOM 1705 N N . LEU A 1 224 ? -1.289 -13.644 -10.718 1.00 94.56 224 LEU A N 1
ATOM 1706 C CA . LEU A 1 224 ? -0.066 -14.305 -10.252 1.00 94.56 224 LEU A CA 1
ATOM 1707 C C . LEU A 1 224 ? 0.383 -15.421 -11.197 1.00 94.56 224 LEU A C 1
ATOM 1709 O O . LEU A 1 224 ? 1.575 -15.561 -11.428 1.00 94.56 224 LEU A O 1
ATOM 1713 N N . VAL A 1 225 ? -0.554 -16.184 -11.767 1.00 95.50 225 VAL A N 1
ATOM 1714 C CA . VAL A 1 225 ? -0.225 -17.204 -12.772 1.00 95.50 225 VAL A CA 1
ATOM 1715 C C . VAL A 1 225 ? 0.369 -16.557 -14.021 1.00 95.50 225 VAL A C 1
ATOM 1717 O O . VAL A 1 225 ? 1.391 -17.028 -14.502 1.00 95.50 225 VAL A O 1
ATOM 1720 N N . SER A 1 226 ? -0.201 -15.447 -14.501 1.00 94.25 226 SER A N 1
ATOM 1721 C CA . SER A 1 226 ? 0.373 -14.705 -15.632 1.00 94.25 226 SER A CA 1
ATOM 1722 C C . SER A 1 226 ? 1.766 -14.138 -15.339 1.00 94.25 226 SER A C 1
ATOM 1724 O O . SER A 1 226 ? 2.573 -14.021 -16.252 1.00 94.25 226 SER A O 1
ATOM 1726 N N . LEU A 1 227 ? 2.069 -13.800 -14.081 1.00 95.62 227 LEU A N 1
ATOM 1727 C CA . LEU A 1 227 ? 3.392 -13.305 -13.683 1.00 95.62 227 LEU A CA 1
ATOM 1728 C C . LEU A 1 227 ? 4.462 -14.403 -13.619 1.00 95.62 227 LEU A C 1
ATOM 1730 O O . LEU A 1 227 ? 5.638 -14.078 -13.667 1.00 95.62 227 LEU A O 1
ATOM 1734 N N . LEU A 1 228 ? 4.096 -15.690 -13.580 1.00 95.62 228 LEU A N 1
ATOM 1735 C CA . LEU A 1 228 ? 5.079 -16.779 -13.705 1.00 95.62 228 LEU A CA 1
ATOM 1736 C C . LEU A 1 228 ? 5.734 -16.826 -15.095 1.00 95.62 228 LEU A C 1
ATOM 1738 O O . LEU A 1 228 ? 6.788 -17.434 -15.257 1.00 95.62 228 LEU A O 1
ATOM 1742 N N . GLU A 1 229 ? 5.101 -16.206 -16.090 1.00 95.50 229 GLU A N 1
ATOM 1743 C CA . GLU A 1 229 ? 5.590 -16.095 -17.466 1.00 95.50 229 GLU A CA 1
ATOM 1744 C C . GLU A 1 229 ? 6.247 -14.726 -17.732 1.00 95.50 229 GLU A C 1
ATOM 1746 O O . GLU A 1 229 ? 6.418 -14.328 -18.887 1.00 95.50 229 GLU A O 1
ATOM 1751 N N . ASP A 1 230 ? 6.588 -13.966 -16.683 1.00 96.38 230 ASP A N 1
ATOM 1752 C CA . ASP A 1 230 ? 7.198 -12.649 -16.843 1.00 96.38 230 ASP A CA 1
ATOM 1753 C C . ASP A 1 230 ? 8.573 -12.734 -17.522 1.00 96.38 230 ASP A C 1
ATOM 1755 O O . ASP A 1 230 ? 9.390 -13.617 -17.268 1.00 96.38 230 ASP A O 1
ATOM 1759 N N . SER A 1 231 ? 8.842 -11.775 -18.407 1.00 95.25 231 SER A N 1
ATOM 1760 C CA . SER A 1 231 ? 10.126 -11.656 -19.102 1.00 95.25 231 SER A CA 1
ATOM 1761 C C . SER A 1 231 ? 11.291 -11.270 -18.184 1.00 95.25 231 SER A C 1
ATOM 1763 O O . SER A 1 231 ? 12.449 -11.481 -18.543 1.00 95.25 231 SER A O 1
ATOM 1765 N N . ASP A 1 232 ? 11.003 -10.634 -17.047 1.00 96.00 232 ASP A N 1
ATOM 1766 C CA . ASP A 1 232 ? 12.009 -10.174 -16.097 1.00 96.00 232 ASP A CA 1
ATOM 1767 C C . ASP A 1 232 ? 12.177 -11.196 -14.971 1.00 96.00 232 ASP A C 1
ATOM 1769 O O . ASP A 1 232 ? 11.248 -11.447 -14.215 1.00 96.00 232 ASP A O 1
ATOM 1773 N N . ALA A 1 233 ? 13.384 -11.744 -14.824 1.00 94.25 233 ALA A N 1
ATOM 1774 C CA . ALA A 1 233 ? 13.678 -12.807 -13.862 1.00 94.25 233 ALA A CA 1
ATOM 1775 C C . ALA A 1 233 ? 13.545 -12.401 -12.378 1.00 94.25 233 ALA A C 1
ATOM 1777 O O . ALA A 1 233 ? 13.691 -13.257 -11.507 1.00 94.25 233 ALA A O 1
ATOM 1778 N N . SER A 1 234 ? 13.369 -11.110 -12.069 1.00 91.38 234 SER A N 1
ATOM 1779 C CA . SER A 1 234 ? 13.135 -10.651 -10.693 1.00 91.38 234 SER A CA 1
ATOM 1780 C C . SER A 1 234 ? 11.668 -10.711 -10.262 1.00 91.38 234 SER A C 1
ATOM 1782 O O . SER A 1 234 ? 11.403 -10.641 -9.059 1.00 91.38 234 SER A O 1
ATOM 1784 N N . VAL A 1 235 ? 10.746 -10.785 -11.227 1.00 93.12 235 VAL A N 1
ATOM 1785 C CA . VAL A 1 235 ? 9.301 -10.956 -11.020 1.00 93.12 235 VAL A CA 1
ATOM 1786 C C . VAL A 1 235 ? 9.002 -12.443 -10.865 1.00 93.12 235 VAL A C 1
ATOM 1788 O O . VAL A 1 235 ? 8.225 -12.762 -9.938 1.00 93.12 235 VAL A O 1
#

InterPro domains:
  IPR011989 Armadillo-like helical [G3DSA:1.25.10.10] (52-235)
  IPR016024 Armadillo-type fold [SSF48371] (55-235)
  IPR021133 HEAT, type 2 [PS50077] (220-235)